Protein AF-G5IKG7-F1 (afdb_monomer)

Mean predicted aligned error: 12.02 Å

Sequence (235 aa):
MYQIIMSFLRRYLEASHIHSYLLSPPIKEPVVFDNGLRDYLFESPEYEKLLHSMLDACQLKTVYFLTDTYGCHYVLAYLPDGNCLFIGPYSYVKFDEPLIYRLARQFQVPTNKMSGFKSYYYSLPFVSQEERFVLLILTFMDEVYGSQNSYTVDFVTTPFDEQMLYGEYSAEPSEPEDTLQDNEARYQLMADLLAAVKTTNAKLAIQLMHQFLAKVPGPRFSNPLKDAKKLADCV

Radius of gyration: 22.0 Å; Cα contacts (8 Å, |Δi|>4): 247; chains: 1; bounding box: 44×72×48 Å

Secondary structure (DSSP, 8-state):
-HHHHHHHHHHHHHHTT--EEEE-SSP-S----STTHHHHH-SS--HHHHHHHHHHHSPTTEEEEEE-TTS-EEEEEE-TTS-EEEEEEEBSS---HHHHHHHHHHTT--GGGHHHHHHHHHHSPB-S-HHHHHHHHHHHHHHHH-TT---EEEEEE-S--THHHH-S---PPPPP---HHHHHHHHHHHHHHHHHHHTT-HHHHHHHHHHHHHTPPPP----HHHHHHHTTT--

pLDDT: mean 76.81, std 17.19, range [31.02, 97.12]

Solvent-accessible surface area (backbone atoms only — not comparable to full-atom values): 13960 Å² total; per-residue (Å²): 109,62,68,58,54,51,54,48,53,52,50,54,32,51,77,56,64,27,44,74,44,83,42,55,75,78,76,88,68,74,62,78,59,59,85,48,52,54,61,72,76,36,98,77,59,60,48,51,62,53,52,48,54,55,54,72,72,50,61,85,46,30,37,36,44,35,34,42,72,86,69,38,30,37,36,42,33,48,44,98,87,65,33,31,42,38,36,30,41,29,25,73,60,83,68,47,71,71,57,50,53,52,50,36,60,73,70,63,57,51,78,94,48,46,68,60,54,50,52,51,53,68,66,47,23,68,43,91,51,58,64,64,52,53,47,53,52,51,54,50,50,44,68,65,57,33,100,84,49,88,66,49,65,45,77,48,70,45,96,49,72,61,66,74,79,65,53,87,81,78,81,77,83,79,82,89,88,78,61,71,67,62,52,52,57,45,52,49,34,50,54,52,24,52,51,22,56,75,69,69,36,52,63,58,20,51,57,29,49,49,59,47,61,71,65,59,82,78,91,78,79,86,61,74,77,63,61,61,59,68,64,66,80,73,119

Foldseek 3Di:
DLVVLVVVVCVVCVVLVKDKDWAAPVRDDFDPFLVCPCVLQDVDDPRNVVVCVVVVPDDALEWEWEQDQLRFIWIWGQAPVRIIMIIDGAHQFQDDPVLLVVSCVVSVPDPVSSVVSVVSSNSHRHDPDVLVVVVSVLVSRCVRQDPPDDGHYYYDYDPYDVCSRPPPDPDDDDDDDDDPVLVVVLVVLVVQLVVCVVVVVVSSNSVSVVVNVVSDDDDDDDDVVVVVVVVVVPD

Nearest PDB structures (foldseek):
  3r7w-assembly1_B  TM=4.240E-01  e=9.184E-01  Saccharomyces cerevisiae
  4arz-assembly1_B  TM=4.130E-01  e=1.315E+00  Saccharomyces cerevisiae
  6jwp-assembly1_B  TM=4.196E-01  e=1.882E+00  Saccharomyces cerevisiae S288C
  9gaw-assembly1_A  TM=2.092E-01  e=3.324E-01  Homo sapiens
  1nos-assembly1_A  TM=1.763E-01  e=1.482E+00  Mus musculus

Structure (mmCIF, N/CA/C/O backbone):
data_AF-G5IKG7-F1
#
_entry.id   AF-G5IKG7-F1
#
loop_
_atom_site.group_PDB
_atom_site.id
_atom_site.type_symbol
_atom_site.label_atom_id
_atom_site.label_alt_id
_atom_site.label_comp_id
_atom_site.label_asym_id
_atom_site.label_entity_id
_atom_site.label_seq_id
_atom_site.pdbx_PDB_ins_code
_atom_site.Cartn_x
_atom_site.Cartn_y
_atom_site.Cartn_z
_atom_site.occupancy
_atom_site.B_iso_or_equiv
_atom_site.auth_seq_id
_atom_site.auth_comp_id
_atom_site.auth_asym_id
_atom_site.auth_atom_id
_atom_site.pdbx_PDB_model_num
ATOM 1 N N . MET A 1 1 ? -19.273 -12.298 11.551 1.00 66.00 1 MET A N 1
ATOM 2 C CA . MET A 1 1 ? -19.187 -10.885 11.120 1.00 66.00 1 MET A CA 1
ATOM 3 C C . MET A 1 1 ? -17.819 -10.581 10.516 1.00 66.00 1 MET A C 1
ATOM 5 O O . MET A 1 1 ? -17.762 -10.372 9.315 1.00 66.00 1 MET A O 1
ATOM 9 N N . TYR A 1 2 ? -16.728 -10.714 11.280 1.00 78.25 2 TYR A N 1
ATOM 10 C CA . TYR A 1 2 ? -15.334 -10.570 10.818 1.00 78.25 2 TYR A CA 1
ATOM 11 C C . TYR A 1 2 ? -15.012 -11.238 9.461 1.00 78.25 2 TYR A C 1
ATOM 13 O O . TYR A 1 2 ? -14.562 -10.574 8.534 1.00 78.25 2 TYR A O 1
ATOM 21 N N . GLN A 1 3 ? -15.340 -12.526 9.294 1.00 83.88 3 GLN A N 1
ATOM 22 C CA . GLN A 1 3 ? -15.083 -13.264 8.043 1.00 83.88 3 GLN A CA 1
ATOM 23 C C . GLN A 1 3 ? -15.821 -12.696 6.816 1.00 83.88 3 GLN A C 1
ATOM 25 O O . GLN A 1 3 ? -15.312 -12.749 5.698 1.00 83.88 3 GLN A O 1
ATOM 30 N N . ILE A 1 4 ? -17.014 -12.124 7.013 1.00 90.31 4 ILE A N 1
ATOM 31 C CA . ILE A 1 4 ? -17.810 -11.527 5.929 1.00 90.31 4 ILE A CA 1
ATOM 32 C C . ILE A 1 4 ? -17.157 -10.221 5.470 1.00 90.31 4 ILE A C 1
ATOM 34 O O . ILE A 1 4 ? -17.002 -10.003 4.271 1.00 90.31 4 ILE A O 1
ATOM 38 N N . ILE A 1 5 ? -16.734 -9.385 6.420 1.00 91.44 5 ILE A N 1
ATOM 39 C CA . ILE A 1 5 ? -16.072 -8.102 6.157 1.00 91.44 5 ILE A CA 1
ATOM 40 C C . ILE A 1 5 ? -14.701 -8.327 5.498 1.00 91.44 5 ILE A C 1
ATOM 42 O O . ILE A 1 5 ? -14.392 -7.693 4.492 1.00 91.44 5 ILE A O 1
ATOM 46 N N . MET A 1 6 ? -13.931 -9.313 5.970 1.00 92.62 6 MET A N 1
ATOM 47 C CA . MET A 1 6 ? -12.685 -9.748 5.326 1.00 92.62 6 MET A CA 1
ATOM 48 C C . MET A 1 6 ? -12.923 -10.207 3.882 1.00 92.62 6 MET A C 1
ATOM 50 O O . MET A 1 6 ? -12.223 -9.788 2.963 1.00 92.62 6 MET A O 1
ATOM 54 N N . SER A 1 7 ? -13.955 -11.023 3.655 1.00 93.50 7 SER A N 1
ATOM 55 C CA . SER A 1 7 ? -14.314 -11.487 2.308 1.00 93.50 7 SER A CA 1
ATOM 56 C C . SER A 1 7 ? -14.794 -10.351 1.400 1.00 93.50 7 SER A C 1
ATOM 58 O O . SER A 1 7 ? -14.643 -10.425 0.183 1.00 93.50 7 SER A O 1
ATOM 60 N N . PHE A 1 8 ? -15.403 -9.300 1.953 1.00 95.50 8 PHE A N 1
ATOM 61 C CA . PHE A 1 8 ? -15.749 -8.097 1.200 1.00 95.50 8 PHE A CA 1
ATOM 62 C C . PHE A 1 8 ? -14.493 -7.333 0.772 1.00 95.50 8 PHE A C 1
ATOM 64 O O . PHE A 1 8 ? -14.322 -7.102 -0.424 1.00 95.50 8 PHE A O 1
ATOM 71 N N . LEU A 1 9 ? -13.596 -7.016 1.714 1.00 96.12 9 LEU A N 1
ATOM 72 C CA . LEU A 1 9 ? -12.367 -6.281 1.413 1.00 96.12 9 LEU A CA 1
ATOM 73 C C . LEU A 1 9 ? -11.514 -7.027 0.381 1.00 96.12 9 LEU A C 1
ATOM 75 O O . LEU A 1 9 ? -11.110 -6.440 -0.617 1.00 96.12 9 LEU A O 1
ATOM 79 N N . ARG A 1 10 ? -11.294 -8.334 0.564 1.00 95.56 10 ARG A N 1
ATOM 80 C CA . ARG A 1 10 ? -10.476 -9.128 -0.366 1.00 95.56 10 ARG A CA 1
ATOM 81 C C . ARG A 1 10 ? -11.056 -9.173 -1.779 1.00 95.56 10 ARG A C 1
ATOM 83 O O . ARG A 1 10 ? -10.297 -9.052 -2.730 1.00 95.56 10 ARG A O 1
ATOM 90 N N . ARG A 1 11 ? -12.385 -9.256 -1.925 1.00 96.38 11 ARG A N 1
ATOM 91 C CA . ARG A 1 11 ? -13.045 -9.169 -3.241 1.00 96.38 11 ARG A CA 1
ATOM 92 C C . ARG A 1 11 ? -12.918 -7.785 -3.873 1.00 96.38 11 ARG A C 1
ATOM 94 O O . ARG A 1 11 ? -12.739 -7.697 -5.080 1.00 96.38 11 ARG A O 1
ATOM 101 N N . TYR A 1 12 ? -13.008 -6.715 -3.080 1.00 96.06 12 TYR A N 1
ATOM 102 C CA . TYR A 1 12 ? -12.772 -5.354 -3.572 1.00 96.06 12 TYR A CA 1
ATOM 103 C C . TYR A 1 12 ? -11.337 -5.192 -4.098 1.00 96.06 12 TYR A C 1
ATOM 105 O O . TYR A 1 12 ? -11.133 -4.652 -5.186 1.00 96.06 12 TYR A O 1
ATOM 113 N N . LEU A 1 13 ? -10.352 -5.692 -3.343 1.00 97.12 13 LEU A N 1
ATOM 114 C CA . LEU A 1 13 ? -8.939 -5.661 -3.725 1.00 97.12 13 LEU A CA 1
ATOM 115 C C . LEU A 1 13 ? -8.691 -6.472 -5.000 1.00 97.12 13 LEU A C 1
ATOM 117 O O . LEU A 1 13 ? -8.112 -5.945 -5.945 1.00 97.12 13 LEU A O 1
ATOM 121 N N . GLU A 1 14 ? -9.214 -7.698 -5.073 1.00 95.81 14 GLU A N 1
ATOM 122 C CA . GLU A 1 14 ? -9.113 -8.564 -6.252 1.00 95.81 14 GLU A CA 1
ATOM 123 C C . GLU A 1 14 ? -9.743 -7.925 -7.499 1.00 95.81 14 GLU A C 1
ATOM 125 O O . GLU A 1 14 ? -9.124 -7.903 -8.561 1.00 95.81 14 GLU A O 1
ATOM 130 N N . ALA A 1 15 ? -10.929 -7.320 -7.367 1.00 95.19 15 ALA A N 1
ATOM 131 C CA . ALA A 1 15 ? -11.578 -6.581 -8.452 1.00 95.19 15 ALA A CA 1
ATOM 132 C C . ALA A 1 15 ? -10.789 -5.334 -8.890 1.00 95.19 15 ALA A C 1
ATOM 134 O O . ALA A 1 15 ? -10.947 -4.869 -10.016 1.00 95.19 15 ALA A O 1
ATOM 135 N N . SER A 1 16 ? -9.936 -4.808 -8.010 1.00 92.94 16 SER A N 1
ATOM 136 C CA . SER A 1 16 ? -9.007 -3.708 -8.292 1.00 92.94 16 SER A CA 1
ATOM 137 C C . SER A 1 16 ? -7.628 -4.205 -8.750 1.00 92.94 16 SER A C 1
ATOM 139 O O . SER A 1 16 ? -6.710 -3.402 -8.887 1.00 92.94 16 SER A O 1
ATOM 141 N N . HIS A 1 17 ? -7.470 -5.516 -8.971 1.00 94.12 17 HIS A N 1
ATOM 142 C CA . HIS A 1 17 ? -6.213 -6.196 -9.300 1.00 94.12 17 HIS A CA 1
ATOM 143 C C . HIS A 1 17 ? -5.110 -6.077 -8.233 1.00 94.12 17 HIS A C 1
ATOM 145 O O . HIS A 1 17 ? -3.947 -6.354 -8.512 1.00 94.12 17 HIS A O 1
ATOM 151 N N . ILE A 1 18 ? -5.460 -5.706 -6.999 1.00 96.38 18 ILE A N 1
ATOM 152 C CA . ILE A 1 18 ? -4.528 -5.605 -5.873 1.00 96.38 18 ILE A CA 1
ATOM 153 C C . ILE A 1 18 ? -4.491 -6.948 -5.143 1.00 96.38 18 ILE A C 1
ATOM 155 O O . ILE A 1 18 ? -5.509 -7.421 -4.628 1.00 96.38 18 ILE A O 1
ATOM 159 N N . HIS A 1 19 ? -3.310 -7.559 -5.059 1.00 94.50 19 HIS A N 1
ATOM 160 C CA . HIS A 1 19 ? -3.141 -8.815 -4.335 1.00 94.50 19 HIS A CA 1
ATOM 161 C C . HIS A 1 19 ? -3.270 -8.609 -2.821 1.00 94.50 19 HIS A C 1
ATOM 163 O O . HIS A 1 19 ? -2.913 -7.567 -2.267 1.00 94.50 19 HIS A O 1
ATOM 169 N N . SER A 1 20 ? -3.802 -9.627 -2.143 1.00 94.94 20 SER A N 1
ATOM 170 C CA . SER A 1 20 ? -3.873 -9.666 -0.684 1.00 94.94 20 SER A CA 1
ATOM 171 C C . SER A 1 20 ? -3.543 -11.056 -0.155 1.00 94.94 20 SER A C 1
ATOM 173 O O . SER A 1 20 ? -4.088 -12.064 -0.617 1.00 94.94 20 SER A O 1
ATOM 175 N N . TYR A 1 21 ? -2.680 -11.095 0.852 1.00 92.69 21 TYR A N 1
ATOM 176 C CA . TYR A 1 21 ? -2.215 -12.300 1.521 1.00 92.69 21 TYR A CA 1
ATOM 177 C C . TYR A 1 21 ? -2.651 -12.262 2.980 1.00 92.69 21 TYR A C 1
ATOM 179 O O . TYR A 1 21 ? -2.520 -11.243 3.657 1.00 92.69 21 TYR A O 1
ATOM 187 N N . LEU A 1 22 ? -3.169 -13.387 3.467 1.00 92.31 22 LEU A N 1
ATOM 188 C CA . LEU A 1 22 ? -3.392 -13.589 4.892 1.00 92.31 22 LEU A CA 1
ATOM 189 C C . LEU A 1 22 ? -2.236 -14.433 5.418 1.00 92.31 22 LEU A C 1
ATOM 191 O O . LEU A 1 22 ? -2.175 -15.634 5.163 1.00 92.31 22 LEU A O 1
ATOM 195 N N . LEU A 1 23 ? -1.302 -13.780 6.094 1.00 90.88 23 LEU A N 1
ATOM 196 C CA . LEU A 1 23 ? -0.098 -14.393 6.632 1.00 90.88 23 LEU A CA 1
ATOM 197 C C . LEU A 1 23 ? -0.361 -14.824 8.074 1.00 90.88 23 LEU A C 1
ATOM 199 O O . LEU A 1 23 ? -0.911 -14.055 8.861 1.00 90.88 23 LEU A O 1
ATOM 203 N N . SER A 1 24 ? 0.061 -16.033 8.432 1.00 88.56 24 SER A N 1
ATOM 204 C CA . SER A 1 24 ? -0.008 -16.544 9.804 1.00 88.56 24 SER A CA 1
ATOM 205 C C . SER A 1 24 ? 1.410 -16.668 10.364 1.00 88.56 24 SER A C 1
ATOM 207 O O . SER A 1 24 ? 2.077 -17.659 10.063 1.00 88.56 24 SER A O 1
ATOM 209 N N . PRO A 1 25 ? 1.907 -15.678 11.131 1.00 80.62 25 PRO A N 1
ATOM 210 C CA . PRO A 1 25 ? 3.229 -15.751 11.743 1.00 80.62 25 PRO A CA 1
ATOM 211 C C . PRO A 1 25 ? 3.354 -16.943 12.718 1.00 80.62 25 PRO A C 1
ATOM 213 O O . PRO A 1 25 ? 2.406 -17.224 13.455 1.00 80.62 25 PRO A O 1
ATOM 216 N N . PRO A 1 26 ? 4.512 -17.630 12.776 1.00 80.56 26 PRO A N 1
ATOM 217 C CA . PRO A 1 26 ? 5.672 -17.453 11.903 1.00 80.56 26 PRO A CA 1
ATOM 218 C C . PRO A 1 26 ? 5.377 -17.949 10.480 1.00 80.56 26 PRO A C 1
ATOM 220 O O . PRO A 1 26 ? 4.787 -19.015 10.293 1.00 80.56 26 PRO A O 1
ATOM 223 N N . ILE A 1 27 ? 5.795 -17.170 9.479 1.00 79.69 27 ILE A N 1
ATOM 224 C CA . ILE A 1 27 ? 5.593 -17.521 8.071 1.00 79.69 27 ILE A CA 1
ATOM 225 C C . ILE A 1 27 ? 6.363 -18.802 7.756 1.00 79.69 27 ILE A C 1
ATOM 227 O O . ILE A 1 27 ? 7.529 -18.929 8.112 1.00 79.69 27 ILE A O 1
ATOM 231 N N . LYS A 1 28 ? 5.692 -19.752 7.100 1.00 75.69 28 LYS A N 1
ATOM 232 C CA . LYS A 1 28 ? 6.270 -21.060 6.760 1.00 75.69 28 LYS A CA 1
ATOM 233 C C . LYS A 1 28 ? 6.817 -21.141 5.340 1.00 75.69 28 LYS A C 1
ATOM 235 O O . LYS A 1 28 ? 7.654 -21.994 5.075 1.00 75.69 28 LYS A O 1
ATOM 240 N N . GLU A 1 29 ? 6.312 -20.305 4.438 1.00 78.19 29 GLU A N 1
ATOM 241 C CA . GLU A 1 29 ? 6.652 -20.335 3.017 1.00 78.19 29 GLU A CA 1
ATOM 242 C C . GLU A 1 29 ? 6.968 -18.920 2.520 1.00 78.19 29 GLU A C 1
ATOM 244 O O . GLU A 1 29 ? 6.278 -17.972 2.911 1.00 78.19 29 GLU A O 1
ATOM 249 N N . PRO A 1 30 ? 7.989 -18.754 1.663 1.00 74.44 30 PRO A N 1
ATOM 250 C CA . PRO A 1 30 ? 8.333 -17.456 1.104 1.00 74.44 30 PRO A CA 1
ATOM 251 C C . PRO A 1 30 ? 7.185 -16.923 0.242 1.00 74.44 30 PRO A C 1
ATOM 253 O O . PRO A 1 30 ? 6.646 -17.628 -0.609 1.00 74.44 30 PRO A O 1
ATOM 256 N N . VAL A 1 31 ? 6.834 -15.653 0.445 1.00 85.62 31 VAL A N 1
ATOM 257 C CA . VAL A 1 31 ? 5.797 -14.970 -0.337 1.00 85.62 31 VAL A CA 1
ATOM 258 C C . VAL A 1 31 ? 6.460 -13.988 -1.293 1.00 85.62 31 VAL A C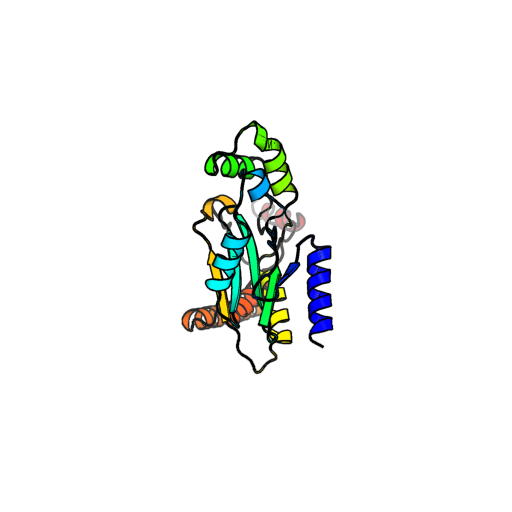 1
ATOM 260 O O . VAL A 1 31 ? 7.116 -13.037 -0.865 1.00 85.62 31 VAL A O 1
ATOM 263 N N . VAL A 1 32 ? 6.251 -14.200 -2.592 1.00 89.94 32 VAL A N 1
ATOM 264 C CA . VAL A 1 32 ? 6.637 -13.250 -3.643 1.00 89.94 32 VAL A CA 1
ATOM 265 C C . VAL A 1 32 ? 5.588 -12.142 -3.686 1.00 89.94 32 VAL A C 1
ATOM 267 O O . VAL A 1 32 ? 4.568 -12.240 -4.364 1.00 89.94 32 VAL A O 1
ATOM 270 N N . PHE A 1 33 ? 5.804 -11.102 -2.885 1.00 89.44 33 PHE A N 1
ATOM 271 C CA . PHE A 1 33 ? 4.791 -10.079 -2.620 1.00 89.44 33 PHE A CA 1
ATOM 272 C C . PHE A 1 33 ? 4.812 -8.891 -3.593 1.00 89.44 33 PHE A C 1
ATOM 274 O O . PHE A 1 33 ? 3.939 -8.038 -3.507 1.00 89.44 33 PHE A O 1
ATOM 281 N N . ASP A 1 34 ? 5.793 -8.803 -4.490 1.00 89.81 34 ASP A N 1
ATOM 282 C CA . ASP A 1 34 ? 6.027 -7.665 -5.394 1.00 89.81 34 ASP A CA 1
ATOM 283 C C . ASP A 1 34 ? 5.816 -8.050 -6.870 1.00 89.81 34 ASP A C 1
ATOM 285 O O . ASP A 1 34 ? 6.522 -7.570 -7.752 1.00 89.81 34 ASP A O 1
ATOM 289 N N . ASN A 1 35 ? 4.900 -8.989 -7.132 1.00 90.62 35 ASN A N 1
ATOM 290 C CA . ASN A 1 35 ? 4.638 -9.589 -8.448 1.00 90.62 35 ASN A CA 1
ATOM 291 C C . ASN A 1 35 ? 5.909 -10.080 -9.191 1.00 90.62 35 ASN A C 1
ATOM 293 O O . ASN A 1 35 ? 5.924 -10.123 -10.422 1.00 90.62 35 ASN A O 1
ATOM 297 N N . GLY A 1 36 ? 6.972 -10.445 -8.464 1.00 89.19 36 GLY A N 1
ATOM 298 C CA . GLY A 1 36 ? 8.204 -11.006 -9.026 1.00 89.19 36 GLY A CA 1
ATOM 299 C C . GLY A 1 36 ? 9.209 -9.966 -9.527 1.00 89.19 36 GLY A C 1
ATOM 300 O O . GLY A 1 36 ? 10.118 -10.315 -10.283 1.00 89.19 36 GLY A O 1
ATOM 301 N N . LEU A 1 37 ? 9.083 -8.690 -9.137 1.00 89.94 37 LEU A N 1
ATOM 302 C CA . LEU A 1 37 ? 10.038 -7.653 -9.544 1.00 89.94 37 LEU A CA 1
ATOM 303 C C . LEU A 1 37 ? 11.466 -7.995 -9.107 1.00 89.94 37 LEU A C 1
ATOM 305 O O . LEU A 1 37 ? 12.393 -7.920 -9.916 1.00 89.94 37 LEU A O 1
ATOM 309 N N . ARG A 1 38 ? 11.664 -8.363 -7.837 1.00 87.31 38 ARG A N 1
ATOM 310 C CA . ARG A 1 38 ? 13.002 -8.683 -7.320 1.00 87.31 38 ARG A CA 1
ATOM 311 C C . ARG A 1 38 ? 13.544 -9.990 -7.906 1.00 87.31 38 ARG A C 1
ATOM 313 O O . ARG A 1 38 ? 14.735 -10.024 -8.190 1.00 87.31 38 ARG A O 1
ATOM 320 N N . ASP A 1 39 ? 12.706 -10.990 -8.189 1.00 86.69 39 ASP A N 1
ATOM 321 C CA . ASP A 1 39 ? 13.106 -12.190 -8.962 1.00 86.69 39 ASP A CA 1
ATOM 322 C C . ASP A 1 39 ? 13.597 -11.831 -10.364 1.00 86.69 39 ASP A C 1
ATOM 324 O O . ASP A 1 39 ? 14.552 -12.402 -10.888 1.00 86.69 39 ASP A O 1
ATOM 328 N N . TYR A 1 40 ? 12.956 -10.851 -10.995 1.00 85.50 40 TYR A N 1
ATOM 329 C CA . TYR A 1 40 ? 13.356 -10.403 -12.317 1.00 85.50 40 TYR A CA 1
ATOM 330 C C . TYR A 1 40 ? 14.662 -9.599 -12.290 1.00 85.50 40 TYR A C 1
ATOM 332 O O . TYR A 1 40 ? 15.515 -9.735 -13.177 1.00 85.50 40 TYR A O 1
ATOM 340 N N . LEU A 1 41 ? 14.841 -8.740 -11.285 1.00 82.50 41 LEU A N 1
ATOM 341 C CA . LEU A 1 41 ? 15.998 -7.853 -11.176 1.00 82.50 41 LEU A CA 1
ATOM 342 C C . LEU A 1 41 ? 17.245 -8.560 -10.633 1.00 82.50 41 LEU A C 1
ATOM 344 O O . LEU A 1 41 ? 18.335 -8.309 -11.158 1.00 82.50 41 LEU A O 1
ATOM 348 N N . PHE A 1 42 ? 17.098 -9.481 -9.683 1.00 79.56 42 PHE A N 1
ATOM 349 C CA . PHE A 1 42 ? 18.192 -10.141 -8.967 1.00 79.56 42 PHE A CA 1
ATOM 350 C C . PHE A 1 42 ? 18.211 -11.650 -9.220 1.00 79.56 42 PHE A C 1
ATOM 352 O O . PHE A 1 42 ? 17.177 -12.263 -9.425 1.00 79.56 42 PHE A O 1
ATOM 359 N N . GLU A 1 43 ? 19.395 -12.264 -9.189 1.00 71.69 43 GLU A N 1
ATOM 360 C CA . GLU A 1 43 ? 19.536 -13.711 -9.430 1.00 71.69 43 GLU A CA 1
ATOM 361 C C . GLU A 1 43 ? 19.031 -14.573 -8.259 1.00 71.69 43 GLU A C 1
ATOM 363 O O . GLU A 1 43 ? 18.656 -15.725 -8.459 1.00 71.69 43 GLU A O 1
ATOM 368 N N . SER A 1 44 ? 19.017 -14.024 -7.040 1.00 73.69 44 SER A N 1
ATOM 369 C CA . SER A 1 44 ? 18.593 -14.730 -5.826 1.00 73.69 44 SER A CA 1
ATOM 370 C C . SER A 1 44 ? 18.038 -13.751 -4.778 1.00 73.69 44 SER A C 1
ATOM 372 O O . SER A 1 44 ? 18.737 -13.409 -3.817 1.00 73.69 44 SER A O 1
ATOM 374 N N . PRO A 1 45 ? 16.818 -13.223 -4.963 1.00 76.50 45 PRO A N 1
ATOM 375 C CA . PRO A 1 45 ? 16.212 -12.326 -3.986 1.00 76.50 45 PRO A CA 1
ATOM 376 C C . PRO A 1 45 ? 15.824 -13.069 -2.704 1.00 76.50 45 PRO A C 1
ATOM 378 O O . PRO A 1 45 ? 15.212 -14.135 -2.719 1.00 76.50 45 PRO A O 1
ATOM 381 N N . GLU A 1 46 ? 16.145 -12.475 -1.558 1.00 78.12 46 GLU A N 1
ATOM 382 C CA . GLU A 1 46 ? 15.881 -13.067 -0.245 1.00 78.12 46 GLU A CA 1
ATOM 383 C C . GLU A 1 46 ? 14.492 -12.654 0.287 1.00 78.12 46 GLU A C 1
ATOM 385 O O . GLU A 1 46 ? 14.388 -11.991 1.321 1.00 78.12 46 GLU A O 1
ATOM 390 N N . TYR A 1 47 ? 13.413 -13.017 -0.425 1.00 83.00 47 TYR A N 1
ATOM 391 C CA . TYR A 1 47 ? 12.030 -12.627 -0.078 1.00 83.00 47 TYR A CA 1
ATOM 392 C C . TYR A 1 47 ? 11.638 -12.978 1.356 1.00 83.00 47 TYR A C 1
ATOM 394 O O . TYR A 1 47 ? 11.016 -12.167 2.037 1.00 83.00 47 TYR A O 1
ATOM 402 N N . GLU A 1 48 ? 12.024 -14.164 1.823 1.00 79.44 48 GLU A N 1
ATOM 403 C CA . GLU A 1 48 ? 11.762 -14.617 3.189 1.00 79.44 48 GLU A CA 1
ATOM 404 C C . GLU A 1 48 ? 12.369 -13.652 4.216 1.00 79.44 48 GLU A C 1
ATOM 406 O O . GLU A 1 48 ? 11.662 -13.134 5.079 1.00 79.44 48 GLU A O 1
ATOM 411 N N . LYS A 1 49 ? 13.658 -13.319 4.076 1.00 79.50 49 LYS A N 1
ATOM 412 C CA . LYS A 1 49 ? 14.336 -12.376 4.977 1.00 79.50 49 LYS A CA 1
ATOM 413 C C . LYS A 1 49 ? 13.731 -10.980 4.907 1.00 79.50 49 LYS A C 1
ATOM 415 O O . LYS A 1 49 ? 13.604 -10.331 5.944 1.00 79.50 49 LYS A O 1
ATOM 420 N N . LEU A 1 50 ? 13.364 -10.515 3.713 1.00 81.25 50 LEU A N 1
ATOM 421 C CA . LEU A 1 50 ? 12.742 -9.205 3.529 1.00 81.25 50 LEU A CA 1
ATOM 422 C C . LEU A 1 50 ? 11.387 -9.138 4.240 1.00 81.25 50 LEU A C 1
ATOM 424 O O . LEU A 1 50 ? 11.135 -8.202 4.995 1.00 81.25 50 LEU A O 1
ATOM 428 N N . LEU A 1 51 ? 10.553 -10.161 4.060 1.00 81.12 51 LEU A N 1
ATOM 429 C CA . LEU A 1 51 ? 9.236 -10.242 4.678 1.00 81.12 51 LEU A CA 1
ATOM 430 C C . LEU A 1 51 ? 9.323 -10.391 6.204 1.00 81.12 51 LEU A C 1
ATOM 432 O O . LEU A 1 51 ? 8.585 -9.712 6.915 1.00 81.12 51 LEU A O 1
ATOM 436 N N . HIS A 1 52 ? 10.251 -11.204 6.719 1.00 79.44 52 HIS A N 1
ATOM 437 C CA . HIS A 1 52 ? 10.518 -11.275 8.159 1.00 79.44 52 HIS A CA 1
ATOM 438 C C . HIS A 1 52 ? 10.997 -9.937 8.713 1.00 79.44 52 HIS A C 1
ATOM 440 O O . HIS A 1 52 ? 10.435 -9.465 9.690 1.00 79.44 52 HIS A O 1
AT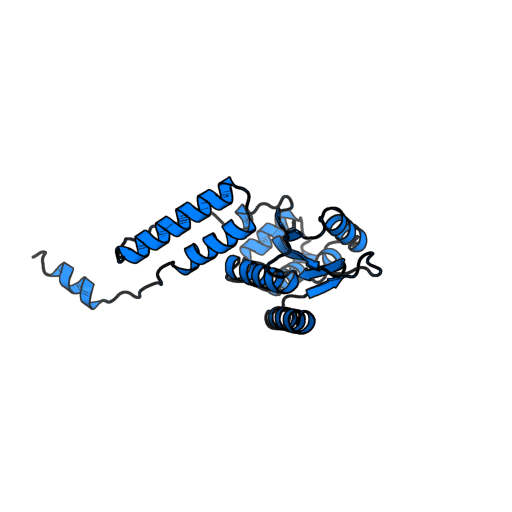OM 446 N N . SER A 1 53 ? 11.943 -9.269 8.046 1.00 78.19 53 SER A N 1
ATOM 447 C CA . SER A 1 53 ? 12.421 -7.947 8.477 1.00 78.19 53 SER A CA 1
ATOM 448 C C . SER A 1 53 ? 11.286 -6.921 8.540 1.00 78.19 53 SER A C 1
ATOM 450 O O . SER A 1 53 ? 11.228 -6.128 9.477 1.00 78.19 53 SER A O 1
ATOM 452 N N . MET A 1 54 ? 10.364 -6.945 7.569 1.00 78.06 54 MET A N 1
ATOM 453 C CA . MET A 1 54 ? 9.179 -6.082 7.578 1.00 78.06 54 MET A CA 1
ATOM 454 C C . MET A 1 54 ? 8.256 -6.411 8.755 1.00 78.06 54 MET A C 1
ATOM 456 O O . MET A 1 54 ? 7.834 -5.503 9.463 1.00 78.06 54 MET A O 1
ATOM 460 N N . LEU A 1 55 ? 7.952 -7.690 8.990 1.00 79.44 55 LEU A N 1
ATOM 461 C CA . LEU A 1 55 ? 7.034 -8.101 10.056 1.00 79.44 55 LEU A CA 1
ATOM 462 C C . LEU A 1 55 ? 7.611 -7.932 11.462 1.00 79.44 55 LEU A C 1
ATOM 464 O O . LEU A 1 55 ? 6.858 -7.551 12.355 1.00 79.44 55 LEU A O 1
ATOM 468 N N . ASP A 1 56 ? 8.909 -8.172 11.646 1.00 75.75 56 ASP A N 1
ATOM 469 C CA . ASP A 1 56 ? 9.617 -8.016 12.922 1.00 75.75 56 ASP A CA 1
ATOM 470 C C . ASP A 1 56 ? 9.743 -6.539 13.319 1.00 75.75 56 ASP A C 1
ATOM 472 O O . ASP A 1 56 ? 9.723 -6.202 14.503 1.00 75.75 56 ASP A O 1
ATOM 476 N N . ALA A 1 57 ? 9.838 -5.640 12.333 1.00 72.31 57 ALA A N 1
ATOM 477 C CA . ALA A 1 57 ? 9.801 -4.197 12.562 1.00 72.31 57 ALA A CA 1
ATOM 478 C C . ALA A 1 57 ? 8.392 -3.684 12.919 1.00 72.31 57 ALA A C 1
ATOM 480 O O . ALA A 1 57 ? 8.255 -2.602 13.492 1.00 72.31 57 ALA A O 1
ATOM 481 N N . CYS A 1 58 ? 7.343 -4.446 12.591 1.00 74.88 58 CYS A N 1
ATOM 482 C CA . CYS A 1 58 ? 5.955 -4.053 12.801 1.00 74.88 58 CYS A CA 1
ATOM 483 C C . CYS A 1 58 ? 5.442 -4.467 14.189 1.00 74.88 58 CYS A C 1
ATOM 485 O O . CYS A 1 58 ? 5.548 -5.616 14.612 1.00 74.88 58 CYS A O 1
ATOM 487 N N . GLN A 1 59 ? 4.790 -3.539 14.886 1.00 77.19 59 GLN A N 1
ATOM 488 C CA . GLN A 1 59 ? 4.140 -3.795 16.168 1.00 77.19 59 GLN A CA 1
ATOM 489 C C . GLN A 1 59 ? 2.745 -4.404 15.982 1.00 77.19 59 GLN A C 1
ATOM 491 O O . GLN A 1 59 ? 2.002 -4.057 15.060 1.00 77.19 59 GLN A O 1
ATOM 496 N N . LEU A 1 60 ? 2.357 -5.286 16.911 1.00 79.00 60 LEU A N 1
ATOM 497 C CA . LEU A 1 60 ? 0.988 -5.794 16.994 1.00 79.00 60 LEU A CA 1
ATOM 498 C C . LEU A 1 60 ? -0.005 -4.641 17.190 1.00 79.00 60 LEU A C 1
ATOM 500 O O . LEU A 1 60 ? 0.273 -3.695 17.922 1.00 79.00 60 LEU A O 1
ATOM 504 N N . LYS A 1 61 ? -1.200 -4.777 16.600 1.00 83.38 61 LYS A N 1
ATOM 505 C CA . LYS A 1 61 ? -2.262 -3.753 16.602 1.00 83.38 61 LYS A CA 1
ATOM 506 C C . LYS A 1 61 ? -1.862 -2.428 15.938 1.00 83.38 61 LYS A C 1
ATOM 508 O O . LYS A 1 61 ? -2.437 -1.395 16.266 1.00 83.38 61 LYS A O 1
ATOM 513 N N . THR A 1 62 ? -0.941 -2.460 14.980 1.00 83.06 62 THR A N 1
ATOM 514 C CA . THR A 1 62 ? -0.649 -1.313 14.115 1.00 83.06 62 THR A CA 1
ATOM 515 C C . THR A 1 62 ? -0.988 -1.649 12.666 1.00 83.06 62 THR A C 1
ATOM 517 O O . THR A 1 62 ? -0.754 -2.767 12.202 1.00 83.06 62 THR A O 1
ATOM 520 N N . VAL A 1 63 ? -1.565 -0.676 11.964 1.00 89.31 63 VAL A N 1
ATOM 521 C CA . VAL A 1 63 ? -1.738 -0.686 10.511 1.00 89.31 63 VAL A CA 1
ATOM 522 C C . VAL A 1 63 ? -0.607 0.130 9.911 1.00 89.31 63 VAL A C 1
ATOM 524 O O . VAL A 1 63 ? -0.493 1.320 10.197 1.00 89.31 63 VAL A O 1
ATOM 527 N N . TYR A 1 64 ? 0.203 -0.508 9.082 1.00 89.50 64 TYR A N 1
ATOM 528 C CA . TYR A 1 64 ? 1.322 0.112 8.395 1.00 89.50 64 TYR A CA 1
ATOM 529 C C . TYR A 1 64 ? 0.972 0.350 6.934 1.00 89.50 64 TYR A C 1
ATOM 531 O O . TYR A 1 64 ? 0.616 -0.594 6.229 1.00 89.50 64 TYR A O 1
ATOM 539 N N . PHE A 1 65 ? 1.123 1.588 6.478 1.00 89.81 65 PHE A N 1
ATOM 540 C CA . PHE A 1 65 ? 1.154 1.936 5.061 1.00 89.81 65 PHE A CA 1
ATOM 541 C C . PHE A 1 65 ? 2.616 2.111 4.661 1.00 89.81 65 PHE A C 1
ATOM 543 O O . PHE A 1 65 ? 3.313 2.972 5.198 1.00 89.81 65 PHE A O 1
ATOM 550 N N . LEU A 1 66 ? 3.096 1.245 3.773 1.00 86.81 66 LEU A N 1
ATOM 551 C CA . LEU A 1 66 ? 4.501 1.155 3.401 1.00 86.81 66 LEU A CA 1
ATOM 552 C C . LEU A 1 66 ? 4.711 1.631 1.971 1.00 86.81 66 LEU A C 1
ATOM 554 O O . LEU A 1 66 ? 3.963 1.231 1.080 1.00 86.81 66 LEU A O 1
ATOM 558 N N . THR A 1 67 ? 5.792 2.371 1.750 1.00 86.50 67 THR A N 1
ATOM 559 C CA . THR A 1 67 ? 6.322 2.654 0.411 1.00 86.50 67 THR A CA 1
ATOM 560 C C . THR A 1 67 ? 7.719 2.055 0.308 1.00 86.50 67 THR A C 1
ATOM 562 O O . THR A 1 67 ? 8.611 2.388 1.100 1.00 86.50 67 THR A O 1
ATOM 565 N N . ASP A 1 68 ? 7.910 1.135 -0.639 1.00 84.81 68 ASP A N 1
ATOM 566 C CA . ASP A 1 68 ? 9.204 0.498 -0.868 1.00 84.81 68 ASP A CA 1
ATOM 567 C C . ASP A 1 68 ? 10.114 1.323 -1.783 1.00 84.81 68 ASP A C 1
ATOM 569 O O . ASP A 1 68 ? 9.706 2.275 -2.451 1.00 84.81 68 ASP A O 1
ATOM 573 N N . THR A 1 69 ? 11.379 0.916 -1.845 1.00 79.81 69 THR A N 1
ATOM 574 C CA . THR A 1 69 ? 12.399 1.598 -2.642 1.00 79.81 69 THR A CA 1
ATOM 575 C C . THR A 1 69 ? 12.152 1.532 -4.146 1.00 79.81 69 THR A C 1
ATOM 577 O O . THR A 1 69 ? 12.905 2.158 -4.875 1.00 79.81 69 THR A O 1
ATOM 580 N N . TYR A 1 70 ? 11.165 0.774 -4.630 1.00 82.44 70 TYR A N 1
ATOM 581 C CA . TYR A 1 70 ? 10.783 0.686 -6.043 1.00 82.44 70 TYR A CA 1
ATOM 582 C C . TYR A 1 70 ? 9.524 1.504 -6.357 1.00 82.44 70 TYR A C 1
ATOM 584 O O . TYR A 1 70 ? 9.003 1.408 -7.473 1.00 82.44 70 TYR A O 1
ATOM 592 N N . GLY A 1 71 ? 9.039 2.304 -5.400 1.00 80.44 71 GLY A N 1
ATOM 593 C CA . GLY A 1 71 ? 7.829 3.114 -5.532 1.00 80.44 71 GLY A CA 1
ATOM 594 C C . GLY A 1 71 ? 6.542 2.288 -5.480 1.00 80.44 71 GLY A C 1
ATOM 595 O O . GLY A 1 71 ? 5.504 2.736 -5.969 1.00 80.44 71 GLY A O 1
ATOM 596 N N . CYS A 1 72 ? 6.607 1.065 -4.946 1.00 89.12 72 CYS A N 1
ATOM 597 C CA . CYS A 1 72 ? 5.440 0.223 -4.721 1.00 89.12 72 CYS A CA 1
ATOM 598 C C . CYS A 1 72 ? 4.905 0.448 -3.310 1.00 89.12 72 CYS A C 1
ATOM 600 O O . CYS A 1 72 ? 5.670 0.553 -2.348 1.00 89.12 72 CYS A O 1
ATOM 602 N N . HIS A 1 73 ? 3.584 0.473 -3.191 1.00 91.88 73 HIS A N 1
ATOM 603 C CA . HIS A 1 73 ? 2.898 0.645 -1.923 1.00 91.88 73 HIS A CA 1
ATOM 604 C C . HIS A 1 73 ? 2.328 -0.677 -1.417 1.00 91.88 73 HIS A C 1
ATOM 606 O O . HIS A 1 73 ? 1.893 -1.532 -2.200 1.00 91.88 73 HIS A O 1
ATOM 612 N N . TYR A 1 74 ? 2.317 -0.815 -0.093 1.00 93.50 74 TYR A N 1
ATOM 613 C CA . TYR A 1 74 ? 1.812 -1.984 0.613 1.00 93.50 74 TYR A CA 1
ATOM 614 C C . TYR A 1 74 ? 1.076 -1.578 1.888 1.00 93.50 74 TYR A C 1
ATOM 616 O O . TYR A 1 74 ? 1.350 -0.533 2.475 1.00 93.50 74 TYR A O 1
ATOM 624 N N . VAL A 1 75 ? 0.181 -2.444 2.356 1.00 94.38 75 VAL A N 1
ATOM 625 C CA . VAL A 1 75 ? -0.434 -2.334 3.682 1.00 94.38 75 VAL A CA 1
ATOM 626 C C . VAL A 1 75 ? -0.142 -3.596 4.475 1.00 94.38 75 VAL A C 1
ATOM 628 O O . VAL A 1 75 ? -0.392 -4.694 3.980 1.00 94.38 75 VAL A O 1
ATOM 631 N N . LEU A 1 76 ? 0.336 -3.446 5.709 1.00 92.19 76 LEU A N 1
ATOM 632 C CA . LEU A 1 76 ? 0.446 -4.531 6.684 1.00 92.19 76 LEU A CA 1
ATOM 633 C C . LEU A 1 76 ? -0.473 -4.218 7.860 1.00 92.19 76 LEU A C 1
ATOM 635 O O . LEU A 1 76 ? -0.299 -3.210 8.541 1.00 92.19 76 LEU A O 1
ATOM 639 N N . ALA A 1 77 ? -1.447 -5.083 8.114 1.00 90.88 77 ALA A N 1
ATOM 640 C CA . ALA A 1 77 ? -2.398 -4.908 9.201 1.00 90.88 77 ALA A CA 1
ATOM 641 C C . ALA A 1 77 ? -2.486 -6.181 10.042 1.00 90.88 77 ALA A C 1
ATOM 643 O O . ALA A 1 77 ? -2.991 -7.209 9.585 1.00 90.88 77 ALA A O 1
ATOM 644 N N . TYR A 1 78 ? -2.024 -6.107 11.292 1.00 88.25 78 TYR A N 1
ATOM 645 C CA . TYR A 1 78 ? -2.253 -7.183 12.251 1.00 88.25 78 TYR A CA 1
ATOM 646 C C . TYR A 1 78 ? -3.729 -7.255 12.626 1.00 88.25 78 TYR A C 1
ATOM 648 O O . TYR A 1 78 ? -4.375 -6.239 12.874 1.00 88.25 78 TYR A O 1
ATOM 656 N N . LEU A 1 79 ? -4.246 -8.474 12.666 1.00 89.06 79 LEU A N 1
ATOM 657 C CA . LEU A 1 79 ? -5.629 -8.794 12.970 1.00 89.06 79 LEU A CA 1
ATOM 658 C C . LEU A 1 79 ? -5.736 -9.284 14.426 1.00 89.06 79 LEU A C 1
ATOM 660 O O . LEU A 1 79 ? -4.745 -9.735 15.009 1.00 89.06 79 LEU A O 1
ATOM 664 N N . PRO A 1 80 ? -6.928 -9.229 15.050 1.00 86.50 80 PRO A N 1
ATOM 665 C CA . PRO A 1 80 ? -7.113 -9.645 16.443 1.00 86.50 80 PRO A CA 1
ATOM 666 C C . PRO A 1 80 ? -6.762 -11.112 16.724 1.00 86.50 80 PRO A C 1
ATOM 668 O O . PRO A 1 80 ? -6.469 -11.460 17.864 1.00 86.50 80 PRO A O 1
ATOM 671 N N . ASP A 1 81 ? -6.802 -11.966 15.700 1.00 86.25 81 ASP A N 1
ATOM 672 C CA . ASP A 1 81 ? -6.459 -13.390 15.765 1.00 86.25 81 ASP A CA 1
ATOM 673 C C . ASP A 1 81 ? -4.947 -13.664 15.621 1.00 86.25 81 ASP A C 1
ATOM 675 O O . ASP A 1 81 ? -4.530 -14.820 15.654 1.00 86.25 81 ASP A O 1
ATOM 679 N N . GLY A 1 82 ? -4.127 -12.616 15.485 1.00 84.62 82 GLY A N 1
ATOM 680 C CA . GLY A 1 82 ? -2.675 -12.706 15.324 1.00 84.62 82 GLY A CA 1
ATOM 681 C C . GLY A 1 82 ? -2.211 -12.901 13.879 1.00 84.62 82 GLY A C 1
ATOM 682 O O . GLY A 1 82 ? -1.008 -12.854 13.627 1.00 84.62 82 GLY A O 1
ATOM 683 N N . ASN A 1 83 ? -3.130 -13.071 12.922 1.00 89.19 83 ASN A N 1
ATOM 684 C CA . ASN A 1 83 ? -2.776 -13.077 11.506 1.00 89.19 83 ASN A CA 1
ATOM 685 C C . ASN A 1 83 ? -2.409 -11.661 11.035 1.00 89.19 83 ASN A C 1
ATOM 687 O O . ASN A 1 83 ? -2.861 -10.663 11.595 1.00 89.19 83 ASN A O 1
ATOM 691 N N . CYS A 1 84 ? -1.616 -11.568 9.973 1.00 90.50 84 CYS A N 1
ATOM 692 C CA . CYS A 1 84 ? -1.285 -10.312 9.311 1.00 90.50 84 CYS A CA 1
ATOM 693 C C . CYS A 1 84 ? -1.921 -10.287 7.919 1.00 90.50 84 CYS A C 1
ATOM 695 O O . CYS A 1 84 ? -1.678 -11.169 7.094 1.00 90.50 84 CYS A O 1
ATOM 697 N N . LEU A 1 85 ? -2.751 -9.280 7.661 1.00 93.19 85 LEU A N 1
ATOM 698 C CA . LEU A 1 85 ? -3.237 -8.972 6.325 1.00 93.19 85 LEU A CA 1
ATOM 699 C C . LEU A 1 85 ? -2.181 -8.129 5.608 1.00 93.19 85 LEU A C 1
ATOM 701 O O . LEU A 1 85 ? -1.908 -7.001 6.014 1.00 93.19 85 LEU A O 1
ATOM 705 N N . PHE A 1 86 ? -1.618 -8.676 4.537 1.00 93.75 86 PHE A N 1
ATOM 706 C CA . PHE A 1 86 ? -0.668 -7.998 3.664 1.00 93.75 86 PHE A CA 1
ATOM 707 C C . PHE A 1 86 ? -1.358 -7.663 2.340 1.00 93.75 86 PHE A C 1
ATOM 709 O O . PHE A 1 86 ? -1.887 -8.558 1.682 1.00 93.75 86 PHE A O 1
ATOM 716 N N . ILE A 1 87 ? -1.363 -6.397 1.931 1.00 96.06 87 ILE A N 1
ATOM 717 C CA . ILE A 1 87 ? -2.017 -5.916 0.705 1.00 96.06 87 ILE A CA 1
ATOM 718 C C . ILE A 1 87 ? -0.974 -5.234 -0.172 1.00 96.06 87 ILE A C 1
ATOM 720 O O . ILE A 1 87 ? -0.232 -4.388 0.315 1.00 96.06 87 ILE A O 1
ATOM 724 N N . GLY A 1 88 ? -0.943 -5.568 -1.457 1.00 95.31 88 GLY A N 1
ATOM 725 C CA . GLY A 1 88 ? -0.026 -4.989 -2.434 1.00 95.31 88 GLY A CA 1
ATOM 726 C C . GLY A 1 88 ? 0.562 -6.031 -3.389 1.00 95.31 88 GLY A C 1
ATOM 727 O O . GLY A 1 88 ? 0.255 -7.217 -3.261 1.00 95.31 88 GLY A O 1
ATOM 728 N N . PRO A 1 89 ? 1.372 -5.591 -4.365 1.00 95.38 89 PRO A N 1
ATOM 729 C CA . PRO A 1 89 ? 1.817 -4.212 -4.558 1.00 95.38 89 PRO A CA 1
ATOM 730 C C . PRO A 1 89 ? 0.758 -3.379 -5.305 1.00 95.38 89 PRO A C 1
ATOM 732 O O . PRO A 1 89 ? -0.026 -3.912 -6.092 1.00 95.38 89 PRO A O 1
ATOM 735 N N . TYR A 1 90 ? 0.735 -2.068 -5.075 1.00 95.38 90 TYR A N 1
ATOM 736 C CA . TYR A 1 90 ? -0.062 -1.103 -5.847 1.00 95.38 90 TYR A CA 1
ATOM 737 C C . TYR A 1 90 ? 0.664 0.251 -5.938 1.00 95.38 90 TYR A C 1
ATOM 739 O O . TYR A 1 90 ? 1.723 0.428 -5.335 1.00 95.38 90 TYR A O 1
ATOM 747 N N . SER A 1 91 ? 0.122 1.211 -6.692 1.00 91.81 91 SER A N 1
ATOM 748 C CA . SER A 1 91 ? 0.648 2.580 -6.731 1.00 91.81 91 SER A CA 1
ATOM 749 C C . SER A 1 91 ? -0.417 3.663 -6.787 1.00 91.81 91 SER A C 1
ATOM 751 O O . SER A 1 91 ? -1.477 3.480 -7.384 1.00 91.81 91 SER A O 1
ATOM 753 N N . TYR A 1 92 ? -0.100 4.811 -6.188 1.00 87.50 92 TYR A N 1
ATOM 754 C CA . TYR A 1 92 ? -0.877 6.045 -6.296 1.00 87.50 92 TYR A CA 1
ATOM 755 C C . TYR A 1 92 ? -0.485 6.904 -7.503 1.00 87.50 92 TYR A C 1
ATOM 757 O O . TYR A 1 92 ? -1.111 7.930 -7.761 1.00 87.50 92 TYR A O 1
ATOM 765 N N . VAL A 1 93 ? 0.517 6.479 -8.281 1.00 85.62 93 VAL A N 1
ATOM 766 C CA . VAL A 1 93 ? 0.972 7.163 -9.495 1.00 85.62 93 VAL A CA 1
ATOM 767 C C . VAL A 1 93 ? 0.799 6.256 -10.708 1.00 85.62 93 VAL A C 1
ATOM 769 O O . VAL A 1 93 ? 1.077 5.058 -10.669 1.00 85.62 93 VAL A O 1
ATOM 772 N N . LYS A 1 94 ? 0.331 6.833 -11.821 1.00 85.94 94 LYS A N 1
ATOM 773 C CA . LYS A 1 94 ? 0.365 6.145 -13.114 1.00 85.94 94 LYS A CA 1
ATOM 774 C C . LYS A 1 94 ? 1.766 6.245 -13.690 1.00 85.94 94 LYS A C 1
ATOM 776 O O . LYS A 1 94 ? 2.239 7.342 -13.970 1.00 85.94 94 LYS A O 1
ATOM 781 N N . PHE A 1 95 ? 2.393 5.099 -13.913 1.00 87.12 95 PHE A N 1
ATOM 782 C CA . PHE A 1 95 ? 3.707 5.050 -14.530 1.00 87.12 95 PHE A CA 1
ATOM 783 C C . PHE A 1 95 ? 3.608 5.337 -16.022 1.00 87.12 95 PHE A C 1
ATOM 785 O O . PHE A 1 95 ? 3.026 4.565 -16.786 1.00 87.12 95 PHE A O 1
ATOM 792 N N . ASP A 1 96 ? 4.195 6.454 -16.430 1.00 86.69 96 ASP A N 1
ATOM 793 C CA . ASP A 1 96 ? 4.462 6.753 -17.824 1.00 86.69 96 ASP A CA 1
ATOM 794 C C . ASP A 1 96 ? 5.886 6.328 -18.208 1.00 86.69 96 ASP A C 1
ATOM 796 O O . ASP A 1 96 ? 6.723 5.953 -17.382 1.00 86.69 96 ASP A O 1
ATOM 800 N N . GLU A 1 97 ? 6.157 6.326 -19.509 1.00 88.94 97 GLU A N 1
ATOM 801 C CA . GLU A 1 97 ? 7.451 5.894 -20.026 1.00 88.94 97 GLU A CA 1
ATOM 802 C C . GLU A 1 97 ? 8.633 6.740 -19.494 1.00 88.94 97 GLU A C 1
ATOM 804 O O . GLU A 1 97 ? 9.627 6.142 -19.065 1.00 88.94 97 GLU A O 1
ATOM 809 N N . PRO A 1 98 ? 8.554 8.089 -19.428 1.00 89.62 98 PRO A N 1
ATOM 810 C CA . PRO A 1 98 ? 9.586 8.916 -18.802 1.00 89.62 98 PRO A CA 1
ATOM 811 C C . PRO A 1 98 ? 9.892 8.548 -17.346 1.00 89.62 98 PRO A C 1
ATOM 813 O O . PRO A 1 98 ? 11.069 8.431 -16.985 1.00 89.62 98 PRO A O 1
ATOM 816 N N . LEU A 1 99 ? 8.871 8.342 -16.508 1.00 86.06 99 LEU A N 1
ATOM 817 C CA . LEU A 1 99 ? 9.052 7.963 -15.107 1.00 86.06 99 LEU A CA 1
ATOM 818 C C . LEU A 1 99 ? 9.719 6.591 -14.985 1.00 86.06 99 LEU A C 1
ATOM 820 O O . LEU A 1 99 ? 10.680 6.442 -14.228 1.00 86.06 99 LEU A O 1
ATOM 824 N N . ILE A 1 100 ? 9.289 5.610 -15.783 1.00 91.12 100 ILE A N 1
ATOM 825 C CA . ILE A 1 100 ? 9.899 4.272 -15.788 1.00 91.12 100 ILE A CA 1
ATOM 826 C C . ILE A 1 100 ? 11.378 4.349 -16.178 1.00 91.12 100 ILE A C 1
ATOM 828 O O . ILE A 1 100 ? 12.217 3.715 -15.539 1.00 91.12 100 ILE A O 1
ATOM 832 N N . TYR A 1 101 ? 11.739 5.147 -17.185 1.00 89.69 101 TYR A N 1
ATOM 833 C CA . TYR A 1 101 ? 13.141 5.317 -17.577 1.00 89.69 101 TYR A CA 1
ATOM 834 C C . TYR A 1 101 ? 13.989 5.999 -16.498 1.00 89.69 101 TYR A C 1
ATOM 836 O O . TYR A 1 101 ? 15.156 5.639 -16.320 1.00 89.69 101 TYR A O 1
ATOM 844 N N . ARG A 1 102 ? 13.422 6.959 -15.758 1.00 87.56 102 ARG A N 1
ATOM 845 C CA . ARG A 1 102 ? 14.098 7.587 -14.612 1.00 87.56 102 ARG A CA 1
ATOM 846 C C . ARG A 1 102 ? 14.388 6.568 -13.513 1.00 87.56 102 ARG A C 1
ATOM 848 O O . ARG A 1 102 ? 15.530 6.485 -13.063 1.00 87.56 102 ARG A O 1
ATOM 855 N N . LEU A 1 103 ? 13.399 5.746 -13.161 1.00 87.25 103 LEU A N 1
ATOM 856 C CA . LEU A 1 103 ? 13.551 4.663 -12.185 1.00 87.25 103 LEU A CA 1
ATOM 857 C C . LEU A 1 103 ? 14.573 3.627 -12.653 1.00 87.25 103 LEU A C 1
ATOM 859 O O . LEU A 1 103 ? 15.484 3.267 -11.912 1.00 87.25 103 LEU A O 1
ATOM 863 N N . ALA A 1 104 ? 14.499 3.209 -13.916 1.00 89.25 104 ALA A N 1
ATOM 864 C CA . ALA A 1 104 ? 15.446 2.259 -14.484 1.00 89.25 104 ALA A CA 1
ATOM 865 C C . ALA A 1 104 ? 16.895 2.765 -14.405 1.00 89.25 104 ALA A C 1
ATOM 867 O O . ALA A 1 104 ? 17.809 1.990 -14.126 1.00 89.25 104 ALA A O 1
ATOM 868 N N . ARG A 1 105 ? 17.116 4.071 -14.607 1.00 88.25 105 ARG A N 1
ATOM 869 C CA . ARG A 1 105 ? 18.437 4.696 -14.464 1.00 88.25 105 ARG A CA 1
ATOM 870 C C . ARG A 1 105 ? 18.927 4.673 -13.019 1.00 88.25 105 ARG A C 1
ATOM 872 O O . ARG A 1 105 ? 20.093 4.364 -12.790 1.00 88.25 105 ARG A O 1
ATOM 879 N N . GLN A 1 106 ? 18.053 4.989 -12.068 1.00 83.50 106 GLN A N 1
ATOM 880 C CA . GLN A 1 106 ? 18.371 4.986 -10.640 1.00 83.50 106 GLN A CA 1
ATOM 881 C C . GLN A 1 106 ? 18.766 3.588 -10.154 1.00 83.50 106 GLN A C 1
ATOM 883 O O . GLN A 1 106 ? 19.790 3.440 -9.490 1.00 83.50 106 GLN A O 1
ATOM 888 N N . PHE A 1 107 ? 18.005 2.562 -10.537 1.00 82.81 107 PHE A N 1
ATOM 889 C CA . PHE A 1 107 ? 18.285 1.172 -10.159 1.00 82.81 107 PHE A CA 1
ATOM 890 C C . PHE A 1 107 ? 19.313 0.483 -11.061 1.00 82.81 107 PHE A C 1
ATOM 892 O O . PHE A 1 107 ? 19.566 -0.706 -10.890 1.00 82.81 107 PHE A O 1
ATOM 899 N N . GLN A 1 108 ? 19.901 1.208 -12.021 1.00 87.19 108 GLN A N 1
ATOM 900 C CA . GLN A 1 108 ? 20.883 0.681 -12.974 1.00 87.19 108 GLN A CA 1
ATOM 901 C C . GLN A 1 108 ? 20.378 -0.578 -13.700 1.00 87.19 108 GLN A C 1
ATOM 903 O O . GLN A 1 108 ? 21.119 -1.540 -13.906 1.00 87.19 108 GLN A O 1
ATOM 908 N N . VAL A 1 109 ? 19.097 -0.577 -14.089 1.00 87.75 109 VAL A N 1
ATOM 909 C CA . VAL A 1 109 ? 18.450 -1.718 -14.745 1.00 87.75 109 VAL A CA 1
ATOM 910 C C . VAL A 1 109 ? 19.158 -2.007 -16.075 1.00 87.75 109 VAL A C 1
ATOM 912 O O . VAL A 1 109 ? 19.215 -1.128 -16.942 1.00 87.75 109 VAL A O 1
ATOM 915 N N . PRO A 1 110 ? 19.672 -3.233 -16.279 1.00 87.50 110 PRO A N 1
ATOM 916 C CA . PRO A 1 110 ? 20.312 -3.622 -17.529 1.00 87.50 110 PRO A CA 1
ATOM 917 C C . PRO A 1 110 ? 19.384 -3.464 -18.742 1.00 87.50 110 PRO A C 1
ATOM 919 O O . PRO A 1 110 ? 18.194 -3.769 -18.670 1.00 87.50 110 PRO A O 1
ATOM 922 N N . THR A 1 111 ? 19.921 -3.060 -19.897 1.00 89.38 111 THR A N 1
ATOM 923 C CA . THR A 1 111 ? 19.123 -2.835 -21.121 1.00 89.38 111 THR A CA 1
ATOM 924 C C . THR A 1 111 ? 18.333 -4.074 -21.556 1.00 89.38 111 THR A C 1
ATOM 926 O O . THR A 1 111 ? 17.197 -3.953 -22.010 1.00 89.38 111 THR A O 1
ATOM 929 N N . ASN A 1 112 ? 18.892 -5.274 -21.369 1.00 89.94 112 ASN A N 1
ATOM 930 C CA . ASN A 1 112 ? 18.212 -6.543 -21.655 1.00 89.94 112 ASN A CA 1
ATOM 931 C C . ASN A 1 112 ? 17.041 -6.841 -20.697 1.00 89.94 112 ASN A C 1
ATOM 933 O O . ASN A 1 112 ? 16.212 -7.687 -21.021 1.00 89.94 112 ASN A O 1
ATOM 937 N N . LYS A 1 113 ? 16.951 -6.144 -19.556 1.00 89.06 113 LYS A N 1
ATOM 938 C CA . LYS A 1 113 ? 15.848 -6.232 -18.590 1.00 89.06 113 LYS A CA 1
ATOM 939 C C . LYS A 1 113 ? 14.802 -5.109 -18.740 1.00 89.06 113 LYS A C 1
ATOM 941 O O . LYS A 1 113 ? 13.790 -5.089 -18.046 1.00 89.06 113 LYS A O 1
ATOM 946 N N . MET A 1 114 ? 14.999 -4.164 -19.660 1.00 91.81 114 MET A N 1
ATOM 947 C CA . MET A 1 114 ? 14.129 -2.985 -19.778 1.00 91.81 114 MET A CA 1
ATOM 948 C C . MET A 1 114 ? 12.680 -3.329 -20.166 1.00 91.81 114 MET A C 1
ATOM 950 O O . MET A 1 114 ? 11.742 -2.707 -19.675 1.00 91.81 114 MET A O 1
ATOM 954 N N . SER A 1 115 ? 12.473 -4.315 -21.044 1.00 90.88 115 SER A N 1
ATOM 955 C CA . SER A 1 115 ? 11.128 -4.691 -21.504 1.00 90.88 115 SER A CA 1
ATOM 956 C C . SER A 1 115 ? 10.269 -5.281 -20.383 1.00 90.88 115 SER A C 1
ATOM 958 O O . SER A 1 115 ? 9.104 -4.904 -20.242 1.00 90.88 115 SER A O 1
ATOM 960 N N . GLY A 1 116 ? 10.841 -6.162 -19.558 1.00 89.88 116 GLY A N 1
ATOM 961 C CA . GLY A 1 116 ? 10.152 -6.715 -18.393 1.00 89.88 116 GLY A CA 1
ATOM 962 C C . GLY A 1 116 ? 9.931 -5.660 -17.315 1.00 89.88 116 GLY A C 1
ATOM 963 O O . GLY A 1 116 ? 8.834 -5.578 -16.774 1.00 89.88 116 GLY A O 1
ATOM 964 N N . PHE A 1 117 ? 10.908 -4.775 -17.090 1.00 92.25 117 PHE A N 1
ATOM 965 C CA . PHE A 1 117 ? 10.771 -3.663 -16.146 1.00 92.25 117 PHE A CA 1
ATOM 966 C C . PHE A 1 117 ? 9.611 -2.726 -16.519 1.00 92.25 117 PHE A C 1
ATOM 968 O O . PHE A 1 117 ? 8.780 -2.406 -15.676 1.00 92.25 117 PHE A O 1
ATOM 975 N N . LYS A 1 118 ? 9.476 -2.353 -17.799 1.00 93.56 118 LYS A N 1
ATOM 976 C CA . LYS A 1 118 ? 8.310 -1.593 -18.283 1.00 93.56 118 LYS A CA 1
ATOM 977 C C . LYS A 1 118 ? 7.001 -2.348 -18.079 1.00 93.56 118 LYS A C 1
ATOM 979 O O . LYS A 1 118 ? 6.039 -1.779 -17.575 1.00 93.56 118 LYS A O 1
ATOM 984 N N . SER A 1 119 ? 6.976 -3.624 -18.464 1.00 93.19 119 SER A N 1
ATOM 985 C CA . SER A 1 119 ? 5.778 -4.463 -18.349 1.00 93.19 119 SER A CA 1
ATOM 986 C C . SER A 1 119 ? 5.300 -4.557 -16.900 1.00 93.19 119 SER A C 1
ATOM 988 O O . SER A 1 119 ? 4.103 -4.450 -16.652 1.00 93.19 119 SER A O 1
ATOM 990 N N . TYR A 1 120 ? 6.234 -4.665 -15.950 1.00 94.56 120 TYR A N 1
ATOM 991 C CA . TYR A 1 120 ? 5.946 -4.640 -14.521 1.00 94.56 120 TYR A CA 1
ATOM 992 C C . TYR A 1 120 ? 5.208 -3.357 -14.110 1.00 94.56 120 TYR A C 1
ATOM 994 O O . TYR A 1 120 ? 4.076 -3.436 -13.634 1.00 94.56 120 TYR A O 1
ATOM 1002 N N . TYR A 1 121 ? 5.790 -2.179 -14.358 1.00 93.38 121 TYR A N 1
ATOM 1003 C CA . TYR A 1 121 ? 5.188 -0.910 -13.928 1.00 93.38 121 TYR A CA 1
ATOM 1004 C C . TYR A 1 121 ? 3.871 -0.586 -14.638 1.00 93.38 121 TYR A C 1
ATOM 1006 O O . TYR A 1 121 ? 2.968 -0.037 -14.014 1.00 93.38 121 TYR A O 1
ATOM 1014 N N . TYR A 1 122 ? 3.714 -0.968 -15.909 1.00 93.25 122 TYR A N 1
ATOM 1015 C CA . TYR A 1 122 ? 2.433 -0.818 -16.607 1.00 93.25 122 TYR A CA 1
ATOM 1016 C C . TYR A 1 122 ? 1.346 -1.765 -16.094 1.00 93.25 122 TYR A C 1
ATOM 1018 O O . TYR A 1 122 ? 0.164 -1.452 -16.221 1.00 93.25 1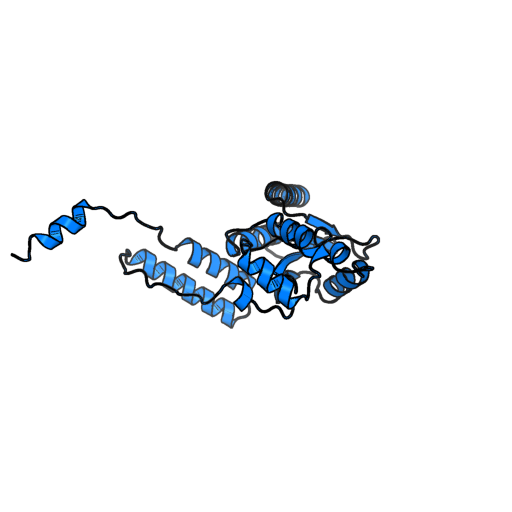22 TYR A O 1
ATOM 1026 N N . SER A 1 123 ? 1.724 -2.913 -15.529 1.00 92.56 123 SER A N 1
ATOM 1027 C CA . SER A 1 123 ? 0.782 -3.870 -14.939 1.00 92.56 123 SER A CA 1
ATOM 1028 C C . SER A 1 123 ? 0.400 -3.547 -13.493 1.00 92.56 123 SER A C 1
ATOM 1030 O O . SER A 1 123 ? -0.501 -4.182 -12.946 1.00 92.56 123 SER A O 1
ATOM 1032 N N . LEU A 1 124 ? 1.083 -2.586 -12.863 1.00 94.25 124 LEU A N 1
ATOM 1033 C CA . LEU A 1 124 ? 0.894 -2.294 -11.452 1.00 94.25 124 LEU A CA 1
ATOM 1034 C C . LEU A 1 124 ? -0.504 -1.692 -11.203 1.00 94.25 124 LEU A C 1
ATOM 1036 O O . LEU A 1 124 ? -0.892 -0.743 -11.893 1.00 94.25 124 LEU A O 1
ATOM 1040 N N . PRO A 1 125 ? -1.265 -2.197 -10.215 1.00 94.88 125 PRO A N 1
ATOM 1041 C CA . PRO A 1 125 ? -2.577 -1.652 -9.888 1.00 94.88 125 PRO A CA 1
ATOM 1042 C C . PRO A 1 125 ? -2.495 -0.176 -9.499 1.00 94.88 125 PRO A C 1
ATOM 1044 O O . PRO A 1 125 ? -1.747 0.196 -8.594 1.00 94.88 125 PRO A O 1
ATOM 1047 N N . PHE A 1 126 ? -3.291 0.660 -10.166 1.00 92.69 126 PHE A N 1
ATOM 1048 C CA . PHE A 1 126 ? -3.353 2.093 -9.898 1.00 92.69 126 PHE A CA 1
ATOM 1049 C C . PHE A 1 126 ? -4.526 2.434 -8.980 1.00 92.69 126 PHE A C 1
ATOM 1051 O O . PHE A 1 126 ? -5.692 2.236 -9.331 1.00 92.69 126 PHE A O 1
ATOM 1058 N N . VAL A 1 127 ? -4.216 3.018 -7.828 1.00 91.12 127 VAL A N 1
ATOM 1059 C CA . VAL A 1 127 ? -5.182 3.546 -6.871 1.00 91.12 127 VAL A CA 1
ATOM 1060 C C . VAL A 1 127 ? -5.242 5.060 -7.038 1.00 91.12 127 VAL A C 1
ATOM 1062 O O . VAL A 1 127 ? -4.367 5.789 -6.596 1.00 91.12 127 VAL A O 1
ATOM 1065 N N . SER A 1 128 ? -6.297 5.552 -7.683 1.00 83.06 128 SER A N 1
ATOM 1066 C CA . SER A 1 128 ? -6.394 6.967 -8.072 1.00 83.06 128 SER A CA 1
ATOM 1067 C C . SER A 1 128 ? -6.629 7.951 -6.927 1.00 83.06 128 SER A C 1
ATOM 1069 O O . SER A 1 128 ? -6.531 9.153 -7.133 1.00 83.06 128 SER A O 1
ATOM 1071 N N . GLN A 1 129 ? -7.090 7.460 -5.779 1.00 82.56 129 GLN A N 1
ATOM 1072 C CA . GLN A 1 129 ? -7.473 8.277 -4.630 1.00 82.56 129 GLN A CA 1
ATOM 1073 C C . GLN A 1 129 ? -6.867 7.632 -3.396 1.00 82.56 129 GLN A C 1
ATOM 1075 O O . GLN A 1 129 ? -7.500 6.774 -2.773 1.00 82.56 129 GLN A O 1
ATOM 1080 N N . GLU A 1 130 ? -5.616 8.005 -3.125 1.00 84.69 130 GLU A N 1
ATOM 1081 C CA . GLU A 1 130 ? -4.801 7.472 -2.035 1.00 84.69 130 GLU A CA 1
ATOM 1082 C C . GLU A 1 130 ? -5.567 7.495 -0.731 1.00 84.69 130 GLU A C 1
ATOM 1084 O O . GLU A 1 130 ? -5.725 6.473 -0.062 1.00 84.69 130 GLU A O 1
ATOM 1089 N N . GLU A 1 131 ? -6.132 8.650 -0.424 1.00 79.62 131 GLU A N 1
ATOM 1090 C CA . GLU A 1 131 ? -6.787 8.849 0.837 1.00 79.62 131 GLU A CA 1
ATOM 1091 C C . GLU A 1 131 ? -7.961 7.857 0.886 1.00 79.62 131 GLU A C 1
ATOM 1093 O O . GLU A 1 131 ? -8.114 7.107 1.847 1.00 79.62 131 GLU A O 1
ATOM 1098 N N . ARG A 1 132 ? -8.823 7.797 -0.145 1.00 82.50 132 ARG A N 1
ATOM 1099 C CA . ARG A 1 132 ? -10.044 6.961 -0.071 1.00 82.50 132 ARG A CA 1
ATOM 1100 C C . ARG A 1 132 ? -9.707 5.494 0.166 1.00 82.50 132 ARG A C 1
ATOM 1102 O O . ARG A 1 132 ? -10.473 4.793 0.827 1.00 82.50 132 ARG A O 1
ATOM 1109 N N . PHE A 1 133 ? -8.571 5.050 -0.356 1.00 90.25 133 PHE A N 1
ATOM 1110 C CA . PHE A 1 133 ? -8.048 3.723 -0.097 1.00 90.25 133 PHE A CA 1
ATOM 1111 C C . PHE A 1 133 ? -7.586 3.562 1.354 1.00 90.25 133 PHE A C 1
ATOM 1113 O O . PHE A 1 133 ? -8.003 2.608 2.008 1.00 90.25 133 PHE A O 1
ATOM 1120 N N . VAL A 1 134 ? -6.828 4.517 1.899 1.00 88.25 134 VAL A N 1
ATOM 1121 C CA . VAL A 1 134 ? -6.469 4.545 3.327 1.00 88.25 134 VAL A CA 1
ATOM 1122 C C . VAL A 1 134 ? -7.725 4.483 4.203 1.00 88.25 134 VAL A C 1
ATOM 1124 O O . VAL A 1 134 ? -7.799 3.642 5.098 1.00 88.25 134 VAL A O 1
ATOM 1127 N N . LEU A 1 135 ? -8.753 5.293 3.928 1.00 86.31 135 LEU A N 1
ATOM 1128 C CA . LEU A 1 135 ? -10.007 5.271 4.688 1.00 86.31 135 LEU A CA 1
ATOM 1129 C C . LEU A 1 135 ? -10.714 3.920 4.602 1.00 86.31 135 LEU A C 1
ATOM 1131 O O . LEU A 1 135 ? -11.168 3.425 5.627 1.00 86.31 135 LEU A O 1
ATOM 1135 N N . LEU A 1 136 ? -10.785 3.305 3.417 1.00 91.50 136 LEU A N 1
ATOM 1136 C CA . LEU A 1 136 ? -11.358 1.967 3.254 1.00 91.50 136 LEU A CA 1
ATOM 1137 C C . LEU A 1 136 ? -10.676 0.957 4.186 1.00 91.50 136 LEU A C 1
ATOM 1139 O O . LEU A 1 136 ? -11.362 0.192 4.866 1.00 91.50 136 LEU A O 1
ATOM 1143 N N . ILE A 1 137 ? -9.342 0.975 4.239 1.00 93.81 137 ILE A N 1
ATOM 1144 C CA . ILE A 1 137 ? -8.570 0.109 5.133 1.00 93.81 137 ILE A CA 1
ATOM 1145 C C . ILE A 1 137 ? -8.864 0.443 6.597 1.00 93.81 137 ILE A C 1
ATOM 1147 O O . ILE A 1 137 ? -9.142 -0.460 7.378 1.00 93.81 137 ILE A O 1
ATOM 1151 N N . LEU A 1 138 ? -8.852 1.717 6.992 1.00 90.12 138 LEU A N 1
ATOM 1152 C CA . LEU A 1 138 ? -9.103 2.099 8.385 1.00 90.12 138 LEU A CA 1
ATOM 1153 C C . LEU A 1 138 ? -10.526 1.753 8.837 1.00 90.12 138 LEU A C 1
ATOM 1155 O O . LEU A 1 138 ? -10.696 1.207 9.920 1.00 90.12 138 LEU A O 1
ATOM 1159 N N . THR A 1 139 ? -11.538 1.982 8.000 1.00 89.69 139 THR A N 1
ATOM 1160 C CA . THR A 1 139 ? -12.923 1.581 8.281 1.00 89.69 139 THR A CA 1
ATOM 1161 C C . THR A 1 139 ? -13.049 0.066 8.405 1.00 89.69 139 THR A C 1
ATOM 1163 O O . THR A 1 139 ? -13.736 -0.426 9.296 1.00 89.69 139 THR A O 1
ATOM 1166 N N . PHE A 1 140 ? -12.352 -0.696 7.560 1.00 92.06 140 PHE A N 1
ATOM 1167 C CA . PHE A 1 140 ? -12.262 -2.143 7.725 1.00 92.06 140 PHE A CA 1
ATOM 1168 C C . PHE A 1 140 ? -11.661 -2.515 9.089 1.00 92.06 140 PHE A C 1
ATOM 1170 O O . PHE A 1 140 ? -12.221 -3.347 9.801 1.00 92.06 140 PHE A O 1
ATOM 1177 N N . MET A 1 141 ? -10.559 -1.877 9.485 1.00 90.06 141 MET A N 1
ATOM 1178 C CA . MET A 1 141 ? -9.890 -2.157 10.757 1.00 90.06 141 MET A CA 1
ATOM 1179 C C . MET A 1 141 ? -10.741 -1.771 11.973 1.00 90.06 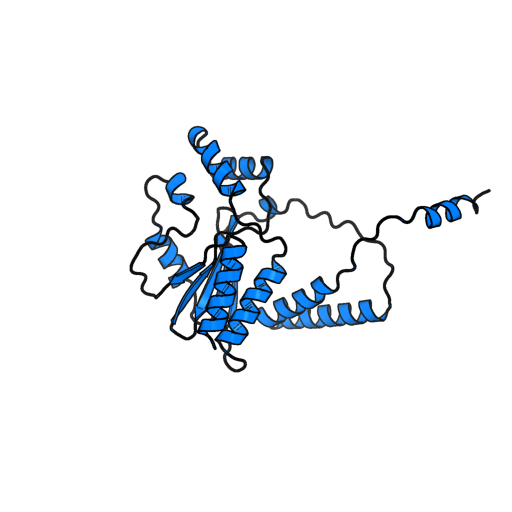141 MET A C 1
ATOM 1181 O O . MET A 1 141 ? -10.728 -2.497 12.968 1.00 90.06 141 MET A O 1
ATOM 1185 N N . ASP A 1 142 ? -11.527 -0.698 11.878 1.00 88.25 142 ASP A N 1
ATOM 1186 C CA . ASP A 1 142 ? -12.518 -0.301 12.885 1.00 88.25 142 ASP A CA 1
ATOM 1187 C C . ASP A 1 142 ? -13.570 -1.389 13.119 1.00 88.25 142 ASP A C 1
ATOM 1189 O O . ASP A 1 142 ? -13.846 -1.759 14.262 1.00 88.25 142 ASP A O 1
ATOM 1193 N N . GLU A 1 143 ? -14.110 -1.959 12.043 1.00 89.25 143 GLU A N 1
ATOM 1194 C CA . GLU A 1 143 ? -15.080 -3.054 12.122 1.00 89.25 143 GLU A CA 1
ATOM 1195 C C . GLU A 1 143 ? -14.459 -4.359 12.650 1.00 89.25 143 GLU A C 1
ATOM 1197 O O . GLU A 1 143 ? -15.119 -5.147 13.332 1.00 89.25 143 GLU A O 1
ATOM 1202 N N . VAL A 1 144 ? -13.180 -4.603 12.351 1.00 89.25 144 VAL A N 1
ATOM 1203 C CA . VAL A 1 144 ? -12.446 -5.800 12.790 1.00 89.25 144 VAL A CA 1
ATOM 1204 C C . VAL A 1 144 ? -12.114 -5.751 14.283 1.00 89.25 144 VAL A C 1
ATOM 1206 O O . VAL A 1 144 ? -12.323 -6.739 14.988 1.00 89.25 144 VAL A O 1
ATOM 1209 N N . TYR A 1 145 ? -11.583 -4.629 14.773 1.00 86.00 145 TYR A N 1
ATOM 1210 C CA . TYR A 1 145 ? -11.195 -4.472 16.177 1.00 86.00 145 TYR A CA 1
ATOM 1211 C C . TYR A 1 145 ? -12.380 -4.120 17.087 1.00 86.00 145 TYR A C 1
ATOM 1213 O O . TYR A 1 145 ? -12.340 -4.420 18.286 1.00 86.00 145 TYR A O 1
ATOM 1221 N N . GLY A 1 146 ? -13.446 -3.551 16.520 1.00 76.75 146 GLY A N 1
ATOM 1222 C CA . GLY A 1 146 ? -14.603 -3.040 17.243 1.00 76.75 146 GLY A CA 1
ATOM 1223 C C . GLY A 1 146 ? -14.320 -1.690 17.907 1.00 76.75 146 GLY A C 1
ATOM 1224 O O . GLY A 1 146 ? -13.177 -1.325 18.178 1.00 76.75 146 GLY A O 1
ATOM 1225 N N . SER A 1 147 ? -15.383 -0.956 18.239 1.00 60.03 147 SER A N 1
ATOM 1226 C CA . SER A 1 147 ? -15.321 0.424 18.755 1.00 60.03 147 SER A CA 1
ATOM 1227 C C . SER A 1 147 ? -14.558 0.614 20.077 1.00 60.03 147 SER A C 1
ATOM 1229 O O . SER A 1 147 ? -14.280 1.749 20.455 1.00 60.03 147 SER A O 1
ATOM 1231 N N . GLN A 1 148 ? -14.218 -0.469 20.785 1.00 55.94 148 GLN A N 1
ATOM 1232 C CA . GLN A 1 148 ? -13.566 -0.433 22.100 1.00 55.94 148 GLN A CA 1
ATOM 1233 C C . GLN A 1 148 ? -12.079 -0.819 22.084 1.00 55.94 148 GLN A C 1
ATOM 1235 O O . GLN A 1 148 ? -11.401 -0.606 23.088 1.00 55.94 148 GLN A O 1
ATOM 1240 N N . ASN A 1 149 ? -11.550 -1.359 20.980 1.00 60.38 149 ASN A N 1
ATOM 1241 C CA . ASN A 1 149 ? -10.135 -1.723 20.892 1.00 60.38 149 ASN A CA 1
ATOM 1242 C C . ASN A 1 149 ? -9.361 -0.697 20.068 1.00 60.38 149 ASN A C 1
ATOM 1244 O O . ASN A 1 149 ? -9.650 -0.468 18.895 1.00 60.38 149 ASN A O 1
ATOM 1248 N N . SER A 1 150 ? -8.333 -0.109 20.679 1.00 76.06 150 SER A N 1
ATOM 1249 C CA . SER A 1 150 ? -7.403 0.764 19.975 1.00 76.06 150 SER A CA 1
ATOM 1250 C C . SER A 1 150 ? -6.414 -0.051 19.136 1.00 76.06 150 SER A C 1
ATOM 1252 O O . SER A 1 150 ? -5.814 -1.023 19.605 1.00 76.06 150 SER A O 1
ATOM 1254 N N . TYR A 1 151 ? -6.248 0.380 17.889 1.00 85.50 151 TYR A N 1
ATOM 1255 C CA . TYR A 1 151 ? -5.116 0.067 17.025 1.00 85.50 151 TYR A CA 1
ATOM 1256 C C . TYR A 1 151 ? -4.465 1.394 16.605 1.00 85.50 151 TYR A C 1
ATOM 1258 O O . TYR A 1 151 ? -5.120 2.443 16.614 1.00 85.50 151 TYR A O 1
ATOM 1266 N N . THR A 1 152 ? -3.183 1.360 16.269 1.00 85.81 152 THR A N 1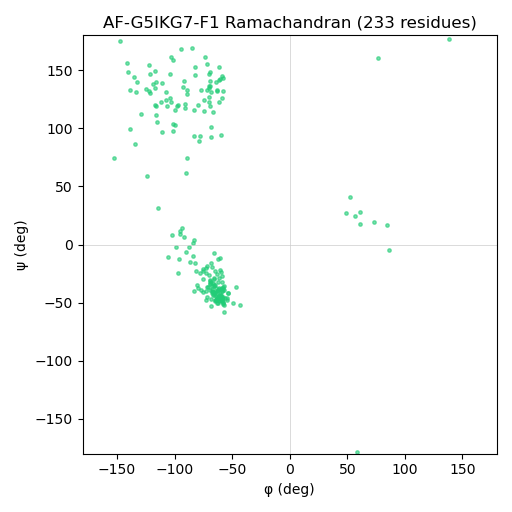
ATOM 1267 C CA . THR A 1 152 ? -2.401 2.515 15.812 1.00 85.81 152 THR A CA 1
ATOM 1268 C C . THR A 1 152 ? -2.205 2.484 14.302 1.00 85.81 152 THR A C 1
ATOM 1270 O O . THR A 1 152 ? -2.392 1.454 13.658 1.00 85.81 152 THR A O 1
ATOM 1273 N N . VAL A 1 153 ? -1.858 3.627 13.717 1.00 86.12 153 VAL A N 1
ATOM 1274 C CA . VAL A 1 153 ? -1.579 3.754 12.282 1.00 86.12 153 VAL A CA 1
ATOM 1275 C C . VAL A 1 153 ? -0.197 4.357 12.130 1.00 86.12 153 VAL A C 1
ATOM 1277 O O . VAL A 1 153 ? 0.102 5.335 12.815 1.00 86.12 153 VAL A O 1
ATOM 1280 N N . ASP A 1 154 ? 0.610 3.780 11.250 1.00 81.69 154 ASP A N 1
ATOM 1281 C CA . ASP A 1 154 ? 1.954 4.255 10.956 1.00 81.69 154 ASP A CA 1
ATOM 1282 C C . ASP A 1 154 ? 2.206 4.274 9.443 1.00 81.69 154 ASP A C 1
ATOM 1284 O O . ASP A 1 154 ? 1.723 3.415 8.700 1.00 81.69 154 ASP A O 1
ATOM 1288 N N . PHE A 1 155 ? 2.952 5.277 8.994 1.00 82.00 155 PHE A N 1
ATOM 1289 C CA . PHE A 1 155 ? 3.335 5.458 7.597 1.00 82.00 155 PHE A CA 1
ATOM 1290 C C . PHE A 1 155 ? 4.844 5.337 7.523 1.00 82.00 155 PHE A C 1
ATOM 1292 O O . PHE A 1 155 ? 5.573 6.182 8.041 1.00 82.00 155 PHE A O 1
ATOM 1299 N N . VAL A 1 156 ? 5.312 4.268 6.888 1.00 79.25 156 VAL A N 1
ATOM 1300 C CA . VAL A 1 156 ? 6.737 3.971 6.809 1.00 79.25 156 VAL A CA 1
ATOM 1301 C C . VAL A 1 156 ? 7.163 4.052 5.358 1.00 79.25 156 VAL A C 1
ATOM 1303 O O . VAL A 1 156 ? 6.920 3.154 4.549 1.00 79.25 156 VAL A O 1
ATOM 1306 N N . THR A 1 157 ? 7.861 5.131 5.043 1.00 66.88 157 THR A N 1
ATOM 1307 C CA . THR A 1 157 ? 8.563 5.259 3.775 1.00 66.88 157 THR A CA 1
ATOM 1308 C C . THR A 1 157 ? 9.979 4.735 3.976 1.00 66.88 157 THR A C 1
ATOM 1310 O O . THR A 1 157 ? 10.754 5.270 4.772 1.00 66.88 157 THR A O 1
ATOM 1313 N N . THR A 1 158 ? 10.344 3.667 3.263 1.00 63.97 158 THR A N 1
ATOM 1314 C CA . THR A 1 158 ? 11.774 3.378 3.061 1.00 63.97 158 THR A CA 1
ATOM 1315 C C . THR A 1 158 ? 12.399 4.552 2.302 1.00 63.97 158 THR A C 1
ATOM 1317 O O . THR A 1 158 ? 11.662 5.235 1.598 1.00 63.97 158 THR A O 1
ATOM 1320 N N . PRO A 1 159 ? 13.706 4.850 2.438 1.00 52.69 159 PRO A N 1
ATOM 1321 C CA . PRO A 1 159 ? 14.315 5.997 1.767 1.00 52.69 159 PRO A CA 1
ATOM 1322 C C . PRO A 1 159 ? 14.153 5.870 0.246 1.00 52.69 159 PRO A C 1
ATOM 1324 O O . PRO A 1 159 ? 14.929 5.208 -0.441 1.00 52.69 159 PRO A O 1
ATOM 1327 N N . PHE A 1 160 ? 13.098 6.497 -0.253 1.00 47.34 160 PHE A N 1
ATOM 1328 C CA . PHE A 1 160 ? 12.674 6.574 -1.632 1.00 47.34 160 PHE A CA 1
ATOM 1329 C C . PHE A 1 160 ? 12.342 8.039 -1.883 1.00 47.34 160 PHE A C 1
ATOM 1331 O O . PHE A 1 160 ? 11.687 8.689 -1.069 1.00 47.34 160 PHE A O 1
ATOM 1338 N N . ASP A 1 161 ? 12.866 8.580 -2.974 1.00 53.38 161 ASP A N 1
ATOM 1339 C CA . ASP A 1 161 ? 12.714 9.992 -3.287 1.00 53.38 161 ASP A CA 1
ATOM 1340 C C . ASP A 1 161 ? 11.312 10.248 -3.862 1.00 53.38 161 ASP A C 1
ATOM 1342 O O . ASP A 1 161 ? 11.075 10.094 -5.060 1.00 53.38 161 ASP A O 1
ATOM 1346 N N . GLU A 1 162 ? 10.363 10.613 -2.996 1.00 49.88 162 GLU A N 1
ATOM 1347 C CA . GLU A 1 162 ? 8.973 10.909 -3.371 1.00 49.88 162 GLU A CA 1
ATOM 1348 C C . GLU A 1 162 ? 8.860 12.057 -4.388 1.00 49.88 162 GLU A C 1
ATOM 1350 O O . GLU A 1 162 ? 7.941 12.053 -5.213 1.00 49.88 162 GLU A O 1
ATOM 1355 N N . GLN A 1 163 ? 9.824 12.993 -4.427 1.00 51.81 163 GLN A N 1
ATOM 1356 C CA . GLN A 1 163 ? 9.854 14.052 -5.449 1.00 51.81 163 GLN A CA 1
ATOM 1357 C C . GLN A 1 163 ? 9.960 13.461 -6.857 1.00 51.81 163 GLN A C 1
ATOM 1359 O O . GLN A 1 163 ? 9.563 14.093 -7.841 1.00 51.81 163 GLN A O 1
ATOM 1364 N N . MET A 1 164 ? 10.445 12.219 -6.980 1.00 51.88 164 MET A N 1
ATOM 1365 C CA . MET A 1 164 ? 10.513 11.560 -8.267 1.00 51.88 164 MET A CA 1
ATOM 1366 C C . MET A 1 164 ? 9.151 11.195 -8.854 1.00 51.88 164 MET A C 1
ATOM 1368 O O . MET A 1 164 ? 9.023 11.236 -10.082 1.00 51.88 164 MET A O 1
ATOM 1372 N N . LEU A 1 165 ? 8.180 10.856 -8.002 1.00 49.34 165 LEU A N 1
ATOM 1373 C CA . LEU A 1 165 ? 6.834 10.424 -8.384 1.00 49.34 165 LEU A CA 1
ATOM 1374 C C . LEU A 1 165 ? 5.903 11.604 -8.664 1.00 49.34 165 LEU A C 1
ATOM 1376 O O . LEU A 1 165 ? 5.124 11.550 -9.613 1.00 49.34 165 LEU A O 1
ATOM 1380 N N . TYR A 1 166 ? 5.993 12.658 -7.852 1.00 45.78 166 TYR A N 1
ATOM 1381 C CA . TYR A 1 166 ? 4.996 13.731 -7.849 1.00 45.78 166 TYR A CA 1
ATOM 1382 C C . TYR A 1 166 ? 5.361 14.953 -8.702 1.00 45.78 166 TYR A C 1
ATOM 1384 O O . TYR A 1 166 ? 4.484 15.768 -8.979 1.00 45.78 166 TYR A O 1
ATOM 1392 N N . GLY A 1 167 ? 6.611 15.075 -9.171 1.00 43.69 167 GLY A N 1
ATOM 1393 C CA . GLY A 1 167 ? 7.062 16.286 -9.867 1.00 43.69 167 GLY A CA 1
ATOM 1394 C C . GLY A 1 167 ? 6.917 17.545 -8.997 1.00 43.69 167 GLY A C 1
ATOM 1395 O O . GLY A 1 167 ? 6.526 17.479 -7.833 1.00 43.69 167 GLY A O 1
ATOM 1396 N N . GLU A 1 168 ? 7.259 18.719 -9.531 1.00 34.25 168 GLU A N 1
ATOM 1397 C CA . GLU A 1 168 ? 6.983 19.973 -8.822 1.00 34.25 168 GLU A CA 1
ATOM 1398 C C . GLU A 1 168 ? 5.467 20.190 -8.747 1.00 34.25 168 GLU A C 1
ATOM 1400 O O . GLU A 1 168 ? 4.793 20.373 -9.762 1.00 34.25 168 GLU A O 1
ATOM 1405 N N . TYR A 1 169 ? 4.923 20.154 -7.531 1.00 33.03 169 TYR A N 1
ATOM 1406 C CA . TYR A 1 169 ? 3.512 20.407 -7.275 1.00 33.03 169 TYR A CA 1
ATOM 1407 C C . TYR A 1 169 ? 3.200 21.888 -7.542 1.00 33.03 169 TYR A C 1
ATOM 1409 O O . TYR A 1 169 ? 3.356 22.743 -6.671 1.00 33.03 169 TYR A O 1
ATOM 1417 N N . SER A 1 170 ? 2.773 22.212 -8.762 1.00 31.02 170 SER A N 1
ATOM 1418 C CA . SER A 1 170 ? 2.219 23.527 -9.091 1.00 31.02 170 SER A CA 1
ATOM 1419 C C . SER A 1 170 ? 0.746 23.551 -8.696 1.00 31.02 170 SER A C 1
ATOM 1421 O O . SER A 1 170 ? -0.123 23.148 -9.468 1.00 31.02 170 SER A O 1
ATOM 1423 N N . ALA A 1 171 ? 0.457 24.017 -7.483 1.00 37.50 171 ALA A N 1
ATOM 1424 C CA . ALA A 1 171 ? -0.903 24.378 -7.111 1.00 37.50 171 ALA A CA 1
ATOM 1425 C C . ALA A 1 171 ? -1.314 25.628 -7.907 1.00 37.50 171 ALA A C 1
ATOM 1427 O O . ALA A 1 171 ? -0.918 26.742 -7.565 1.00 37.50 171 ALA A O 1
ATOM 1428 N N . GLU A 1 172 ? -2.090 25.459 -8.979 1.00 31.56 172 GLU A N 1
ATOM 1429 C CA . GLU A 1 172 ? -2.765 26.599 -9.598 1.00 31.56 172 GLU A CA 1
ATOM 1430 C C . GLU A 1 172 ? -3.874 27.096 -8.653 1.00 31.56 172 GLU A C 1
ATOM 1432 O O . GLU A 1 172 ? -4.701 26.295 -8.204 1.00 31.56 172 GLU A O 1
ATOM 1437 N N . PRO A 1 173 ? -3.910 28.396 -8.308 1.00 34.25 173 PRO A N 1
ATOM 1438 C CA . PRO A 1 173 ? -4.955 28.928 -7.451 1.00 34.25 173 PRO A CA 1
ATOM 1439 C C . PRO A 1 173 ? -6.288 28.921 -8.204 1.00 34.25 173 PRO A C 1
ATOM 1441 O O . PRO A 1 173 ? -6.442 29.595 -9.220 1.00 34.25 173 PRO A O 1
ATOM 1444 N N . SER A 1 174 ? -7.278 28.198 -7.686 1.00 39.16 174 SER A N 1
ATOM 1445 C CA . SER A 1 174 ? -8.668 28.377 -8.100 1.00 39.16 174 SER A CA 1
ATOM 1446 C C . SER A 1 174 ? -9.226 29.665 -7.486 1.00 39.16 174 SER A C 1
ATOM 1448 O O . SER A 1 174 ? -9.205 29.820 -6.262 1.00 39.16 174 SER A O 1
ATOM 1450 N N . GLU A 1 175 ? -9.738 30.575 -8.317 1.00 48.47 175 GLU A N 1
ATOM 1451 C CA . GLU A 1 175 ? -10.449 31.775 -7.857 1.00 48.47 175 GLU A CA 1
ATOM 1452 C C . GLU A 1 175 ? -11.816 31.436 -7.215 1.00 48.47 175 GLU A C 1
ATOM 1454 O O . GLU A 1 175 ? -12.451 30.450 -7.605 1.00 48.47 175 GLU A O 1
ATOM 1459 N N . PRO A 1 176 ? -12.280 32.227 -6.224 1.00 53.44 176 PRO A N 1
ATOM 1460 C CA . PRO A 1 176 ? -13.342 31.814 -5.310 1.00 53.44 176 PRO A CA 1
ATOM 1461 C C . PRO A 1 176 ? -14.760 32.146 -5.800 1.00 53.44 176 PRO A C 1
ATOM 1463 O O . PRO A 1 176 ? -15.082 33.306 -6.040 1.00 53.44 176 PRO A O 1
ATOM 1466 N N . GLU A 1 177 ? -15.653 31.155 -5.779 1.00 42.59 177 GLU A N 1
ATOM 1467 C CA . GLU A 1 177 ? -17.075 31.360 -5.457 1.00 42.59 177 GLU A CA 1
ATOM 1468 C C . GLU A 1 177 ? -17.553 30.203 -4.560 1.00 42.59 177 GLU A C 1
ATOM 1470 O O . GLU A 1 177 ? -17.869 29.122 -5.051 1.00 42.59 177 GLU A O 1
ATOM 1475 N N . ASP A 1 178 ? -17.609 30.449 -3.245 1.00 51.34 178 ASP A N 1
ATOM 1476 C CA . ASP A 1 178 ? -18.140 29.535 -2.221 1.00 51.34 178 ASP A CA 1
ATOM 1477 C C . ASP A 1 178 ? -19.292 30.196 -1.446 1.00 51.34 178 ASP A C 1
ATOM 1479 O O . ASP A 1 178 ? -19.274 31.397 -1.153 1.00 51.34 178 ASP A O 1
ATOM 1483 N N . THR A 1 179 ? -20.268 29.392 -1.030 1.00 58.03 179 THR A N 1
ATOM 1484 C CA . THR A 1 179 ? -21.254 29.737 0.001 1.00 58.03 179 THR A CA 1
ATOM 1485 C C . THR A 1 179 ? -20.591 29.756 1.387 1.00 58.03 179 THR A C 1
ATOM 1487 O O . THR A 1 179 ? -19.872 28.831 1.750 1.00 58.03 179 THR A O 1
ATOM 1490 N N . LEU A 1 180 ? -20.836 30.803 2.192 1.00 58.25 180 LEU A N 1
ATOM 1491 C CA . LEU A 1 180 ? -20.211 31.030 3.517 1.00 58.25 180 LEU A CA 1
ATOM 1492 C C . LEU A 1 180 ? -20.205 29.793 4.442 1.00 58.25 180 LEU A C 1
ATOM 1494 O O . LEU A 1 180 ? -19.223 29.554 5.141 1.00 58.25 180 LEU A O 1
ATOM 1498 N N . GLN A 1 181 ? -21.267 28.983 4.404 1.00 59.66 181 GLN A N 1
ATOM 1499 C CA . GLN A 1 181 ? -21.406 27.773 5.225 1.00 59.66 181 GLN A CA 1
ATOM 1500 C C . GLN A 1 181 ? -20.423 26.651 4.859 1.00 59.66 181 GLN A C 1
ATOM 1502 O O . GLN A 1 181 ? -19.949 25.942 5.749 1.00 59.66 181 GLN A O 1
ATOM 1507 N N . ASP A 1 182 ? -20.090 26.487 3.578 1.00 61.94 182 ASP A N 1
ATOM 1508 C CA . ASP A 1 182 ? -19.158 25.442 3.139 1.00 61.94 182 ASP A CA 1
ATOM 1509 C C . ASP A 1 182 ? -17.726 25.789 3.551 1.00 61.94 182 ASP A C 1
ATOM 1511 O O . ASP A 1 182 ? -16.979 24.925 4.018 1.00 61.94 182 ASP A O 1
ATOM 1515 N N . ASN A 1 183 ? -17.391 27.081 3.501 1.00 62.16 183 ASN A N 1
ATOM 1516 C CA . ASN A 1 183 ? -16.135 27.612 4.016 1.00 62.16 183 ASN A CA 1
ATOM 1517 C C . ASN A 1 183 ? -15.998 27.411 5.526 1.00 62.16 183 ASN A C 1
ATOM 1519 O O . ASN A 1 183 ? -14.993 26.861 5.975 1.00 62.16 183 ASN A O 1
ATOM 1523 N N . GLU A 1 184 ? -17.002 27.798 6.316 1.00 71.06 184 GLU A N 1
ATOM 1524 C CA . GLU A 1 184 ? -16.988 27.613 7.775 1.00 71.06 184 GLU A CA 1
ATOM 1525 C C . GLU A 1 184 ? -16.812 26.140 8.163 1.00 71.06 184 GLU A C 1
ATOM 1527 O O . GLU A 1 184 ? -15.963 25.804 8.993 1.00 71.06 184 GLU A O 1
ATOM 1532 N N . ALA A 1 185 ? -17.540 25.235 7.506 1.00 73.25 185 ALA A N 1
ATOM 1533 C CA . ALA A 1 185 ? -17.428 23.806 7.770 1.00 73.25 185 ALA A CA 1
ATOM 1534 C C . ALA A 1 185 ? -16.052 23.235 7.383 1.00 73.25 185 ALA A C 1
ATOM 1536 O O . ALA A 1 185 ? -15.602 22.251 7.976 1.00 73.25 185 ALA A O 1
ATOM 1537 N N . ARG A 1 186 ? -15.373 23.829 6.397 1.00 71.12 186 ARG A N 1
ATOM 1538 C CA . ARG A 1 186 ? -14.018 23.448 5.983 1.00 71.12 186 ARG A CA 1
ATOM 1539 C C . ARG A 1 186 ? -12.956 23.981 6.947 1.00 71.12 186 ARG A C 1
ATOM 1541 O O . ARG A 1 186 ? -12.028 23.245 7.281 1.00 71.12 186 ARG A O 1
ATOM 1548 N N . TYR A 1 187 ? -13.118 25.205 7.453 1.00 72.88 187 TYR A N 1
ATOM 1549 C CA . TYR A 1 187 ? -12.256 25.764 8.501 1.00 72.88 187 TYR A CA 1
ATOM 1550 C C . TYR A 1 187 ? -12.335 24.960 9.799 1.00 72.88 187 TYR A C 1
ATOM 1552 O O . TYR A 1 187 ? -11.300 24.716 10.418 1.00 72.88 187 TYR A O 1
ATOM 1560 N N . GLN A 1 188 ? -13.527 24.489 10.175 1.00 81.12 188 GLN A N 1
ATOM 1561 C CA . GLN A 1 188 ? -13.689 23.628 11.345 1.00 81.12 188 GLN A CA 1
ATOM 1562 C C . GLN A 1 188 ? -12.960 22.288 11.167 1.00 81.12 188 GLN A C 1
ATOM 1564 O O . GLN A 1 188 ? -12.162 21.912 12.020 1.00 81.12 188 GLN A O 1
ATOM 1569 N N . LEU A 1 189 ? -13.140 21.621 10.019 1.00 80.19 189 LEU A N 1
ATOM 1570 C CA . LEU A 1 189 ? -12.413 20.384 9.700 1.00 80.19 189 LEU A CA 1
ATOM 1571 C C . LEU A 1 189 ? -10.891 20.579 9.717 1.00 80.19 189 LEU A C 1
ATOM 1573 O O . LEU A 1 189 ? -10.166 19.706 10.188 1.00 80.19 189 LEU A O 1
ATOM 1577 N N . MET A 1 190 ? -10.401 21.727 9.243 1.00 70.31 190 MET A N 1
ATOM 1578 C CA . MET A 1 190 ? -8.977 22.063 9.288 1.00 70.31 190 MET A CA 1
ATOM 1579 C C . MET A 1 190 ? -8.476 22.278 10.723 1.00 70.31 190 MET A C 1
ATOM 1581 O O . MET A 1 190 ? -7.388 21.816 11.067 1.00 70.31 190 MET A O 1
ATOM 1585 N N . ALA A 1 191 ? -9.251 22.961 11.568 1.00 74.62 191 ALA A N 1
ATOM 1586 C CA . ALA A 1 191 ? -8.911 23.168 12.974 1.00 74.62 191 ALA A CA 1
ATOM 1587 C C . ALA A 1 191 ? -8.836 21.834 13.733 1.00 74.62 191 ALA A C 1
ATOM 1589 O O . ALA A 1 191 ? -7.867 21.591 14.460 1.00 74.62 191 ALA A O 1
ATOM 1590 N N . ASP A 1 192 ? -9.805 20.951 13.499 1.00 80.38 192 ASP A N 1
ATOM 1591 C CA . ASP A 1 192 ? -9.855 19.623 14.103 1.00 80.38 192 ASP A CA 1
ATOM 1592 C C . ASP A 1 192 ? -8.700 18.745 13.593 1.00 80.38 192 ASP A C 1
ATOM 1594 O O . ASP A 1 192 ? -8.043 18.064 14.383 1.00 80.38 192 ASP A O 1
ATOM 1598 N N . LEU A 1 193 ? -8.385 18.806 12.291 1.00 78.94 193 LEU A N 1
ATOM 1599 C CA . LEU A 1 193 ? -7.241 18.110 11.692 1.00 78.94 193 LEU A CA 1
ATOM 1600 C C . LEU A 1 193 ? -5.928 18.546 12.352 1.00 78.94 193 LEU A C 1
ATOM 1602 O O . LEU A 1 193 ? -5.135 17.708 12.780 1.00 78.94 193 LEU A O 1
ATOM 1606 N N . LEU A 1 194 ? -5.712 19.857 12.493 1.00 68.81 194 LEU A N 1
ATOM 1607 C CA . LEU A 1 194 ? -4.527 20.411 13.150 1.00 68.81 194 LEU A CA 1
ATOM 1608 C C . LEU A 1 194 ? -4.436 19.983 14.620 1.00 68.81 194 LEU A C 1
ATOM 1610 O O . LEU A 1 194 ? -3.338 19.718 15.111 1.00 68.81 194 LEU A O 1
ATOM 1614 N N . ALA A 1 195 ? -5.559 19.895 15.332 1.00 73.12 195 ALA A N 1
ATOM 1615 C CA . ALA A 1 195 ? -5.592 19.401 16.706 1.00 73.12 195 ALA A CA 1
ATOM 1616 C C . ALA A 1 195 ? -5.261 17.899 16.788 1.00 73.12 195 ALA A C 1
ATOM 1618 O O . ALA A 1 195 ? -4.501 17.478 17.666 1.00 73.12 195 ALA A O 1
ATOM 1619 N N . ALA A 1 196 ? -5.765 17.095 15.850 1.00 74.62 196 ALA A N 1
ATOM 1620 C CA . ALA A 1 196 ? -5.476 15.666 15.765 1.00 74.62 196 ALA A CA 1
ATOM 1621 C C . ALA A 1 196 ? -3.994 15.396 15.450 1.00 74.62 196 ALA A C 1
ATOM 1623 O O . ALA A 1 196 ? -3.374 14.549 16.091 1.00 74.62 196 ALA A O 1
ATOM 1624 N N . VAL A 1 197 ? -3.396 16.176 14.542 1.00 72.19 197 VAL A N 1
ATOM 1625 C CA . VAL A 1 197 ? -1.953 16.121 14.248 1.00 72.19 197 VAL A CA 1
ATOM 1626 C C . VAL A 1 197 ? -1.131 16.519 15.477 1.00 72.19 197 VAL A C 1
ATOM 1628 O O . VAL A 1 197 ? -0.200 15.809 15.846 1.00 72.19 197 VAL A O 1
ATOM 1631 N N . LYS A 1 198 ? -1.503 17.606 16.170 1.00 63.84 198 LYS A N 1
ATOM 1632 C CA . LYS A 1 198 ? -0.819 18.062 17.398 1.00 63.84 198 LYS A CA 1
ATOM 1633 C C . LYS A 1 198 ? -0.867 17.051 18.545 1.00 63.84 198 LYS A C 1
ATOM 1635 O O . LYS A 1 198 ? 0.020 17.061 19.389 1.00 63.84 198 LYS A O 1
ATOM 1640 N N . THR A 1 199 ? -1.903 16.218 18.594 1.00 71.12 199 THR A N 1
ATOM 1641 C CA . THR A 1 199 ? -2.077 15.166 19.609 1.00 71.12 199 THR A CA 1
ATOM 1642 C C . THR A 1 199 ? -1.571 13.796 19.146 1.00 71.12 199 THR A C 1
ATOM 1644 O O . THR A 1 199 ? -1.795 12.799 19.829 1.00 71.12 199 THR A O 1
ATOM 1647 N N . THR A 1 200 ? -0.887 13.741 17.996 1.00 67.88 200 THR A N 1
ATOM 1648 C CA . THR A 1 200 ? -0.321 12.522 17.391 1.00 67.88 200 THR A CA 1
ATOM 1649 C C . THR A 1 200 ? -1.365 11.423 17.144 1.00 67.88 200 THR A C 1
ATOM 1651 O O . THR A 1 200 ? -1.042 10.239 17.061 1.00 67.88 200 THR A O 1
ATOM 1654 N N . ASN A 1 201 ? -2.642 11.795 17.003 1.00 75.56 201 ASN A N 1
ATOM 1655 C CA . ASN A 1 201 ? -3.732 10.865 16.725 1.00 75.56 201 ASN A CA 1
ATOM 1656 C C . ASN A 1 201 ? -3.893 10.699 15.208 1.00 75.56 201 ASN A C 1
ATOM 1658 O O . ASN A 1 201 ? -4.815 11.246 14.600 1.00 75.56 201 ASN A O 1
ATOM 1662 N N . ALA A 1 202 ? -2.967 9.952 14.600 1.00 71.25 202 ALA A N 1
ATOM 1663 C CA . ALA A 1 202 ? -2.893 9.752 13.151 1.00 71.25 202 ALA A CA 1
ATOM 1664 C C . ALA A 1 202 ? -4.218 9.249 12.560 1.00 71.25 202 ALA A C 1
ATOM 1666 O O . ALA A 1 202 ? -4.677 9.756 11.542 1.00 71.25 202 ALA A O 1
ATOM 1667 N N . LYS A 1 203 ? -4.890 8.318 13.246 1.00 70.81 203 LYS A N 1
ATOM 1668 C CA . LYS A 1 203 ? -6.189 7.778 12.828 1.00 70.81 203 LYS A CA 1
ATOM 1669 C C . LYS A 1 203 ? -7.255 8.869 12.687 1.00 70.81 203 LYS A C 1
ATOM 1671 O O . LYS A 1 203 ? -7.912 8.950 11.651 1.00 70.81 203 LYS A O 1
ATOM 1676 N N . LEU A 1 204 ? -7.408 9.715 13.707 1.00 76.62 204 LEU A N 1
ATOM 1677 C CA . LEU A 1 204 ? -8.360 10.827 13.671 1.00 76.62 204 LEU A CA 1
ATOM 1678 C C . LEU A 1 204 ? -7.952 11.876 12.629 1.00 76.62 204 LEU A C 1
ATOM 1680 O O . LEU A 1 204 ? -8.803 12.369 11.894 1.00 76.62 204 LEU A O 1
ATOM 1684 N N . ALA A 1 205 ? -6.656 12.184 12.531 1.00 74.75 205 ALA A N 1
ATOM 1685 C CA . ALA A 1 205 ? -6.141 13.129 11.547 1.00 74.75 205 ALA A CA 1
ATOM 1686 C C . ALA A 1 205 ? -6.482 12.682 10.117 1.00 74.75 205 ALA A C 1
ATOM 1688 O O . ALA A 1 205 ? -7.021 13.462 9.343 1.00 74.75 205 ALA A O 1
ATOM 1689 N N . ILE A 1 206 ? -6.280 11.407 9.788 1.00 71.75 206 ILE A N 1
ATOM 1690 C CA . ILE A 1 206 ? -6.633 10.853 8.476 1.00 71.75 206 ILE A CA 1
ATOM 1691 C C . ILE A 1 206 ? -8.141 10.963 8.232 1.00 71.75 206 ILE A C 1
ATOM 1693 O O . ILE A 1 206 ? -8.552 11.474 7.194 1.00 71.75 206 ILE A O 1
ATOM 1697 N N . GLN A 1 207 ? -8.982 10.558 9.189 1.00 73.62 207 GLN A N 1
ATOM 1698 C CA . GLN A 1 207 ? -10.443 10.665 9.060 1.00 73.62 207 GLN A CA 1
ATOM 1699 C C . GLN A 1 207 ? -10.917 12.111 8.820 1.00 73.62 207 GLN A C 1
ATOM 1701 O O . GLN A 1 207 ? -11.844 12.337 8.041 1.00 73.62 207 GLN A O 1
ATOM 1706 N N . LEU A 1 208 ? -10.275 13.098 9.447 1.00 77.81 208 LEU A N 1
ATOM 1707 C CA . LEU A 1 208 ? -10.586 14.517 9.259 1.00 77.81 208 LEU A CA 1
ATOM 1708 C C . LEU A 1 208 ? -10.055 15.056 7.929 1.00 77.81 208 LEU A C 1
ATOM 1710 O O . LEU A 1 208 ? -10.778 15.764 7.228 1.00 77.81 208 LEU A O 1
ATOM 1714 N N . MET A 1 209 ? -8.839 14.666 7.535 1.00 75.94 209 MET A N 1
ATOM 1715 C CA . MET A 1 209 ? -8.265 14.978 6.222 1.00 75.94 209 MET A CA 1
ATOM 1716 C C . MET A 1 209 ? -9.174 14.463 5.104 1.00 75.94 209 MET A C 1
ATOM 1718 O O . MET A 1 209 ? -9.445 15.157 4.131 1.00 75.94 209 MET A O 1
ATOM 1722 N N . HIS A 1 210 ? -9.745 13.281 5.298 1.00 65.88 210 HIS A N 1
ATOM 1723 C CA . HIS A 1 210 ? -10.736 12.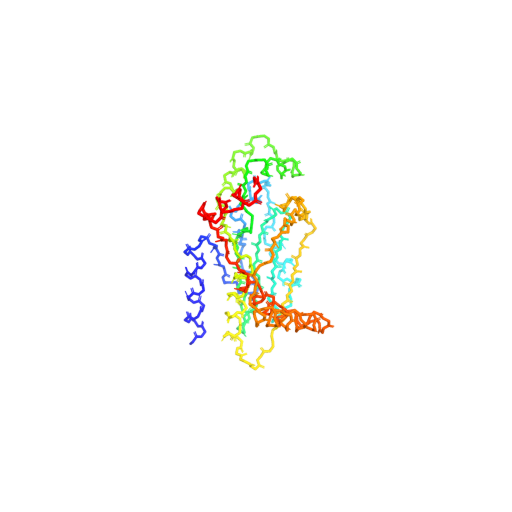696 4.414 1.00 65.88 210 HIS A CA 1
ATOM 1724 C C . HIS A 1 210 ? -11.974 13.545 4.199 1.00 65.88 210 HIS A C 1
ATOM 1726 O O . HIS A 1 210 ? -12.391 13.786 3.066 1.00 65.88 210 HIS A O 1
ATOM 1732 N N . GLN A 1 211 ? -12.581 13.974 5.300 1.00 75.69 211 GLN A N 1
ATOM 1733 C CA . GLN A 1 211 ? -13.766 14.819 5.269 1.00 75.69 211 GLN A CA 1
ATOM 1734 C C . GLN A 1 211 ? -13.444 16.181 4.653 1.00 75.69 211 GLN A C 1
ATOM 1736 O O . GLN A 1 211 ? -14.272 16.742 3.937 1.00 75.69 211 GLN A O 1
ATOM 1741 N N . PHE A 1 212 ? -12.233 16.687 4.890 1.00 73.44 212 PHE A N 1
ATOM 1742 C CA . PHE A 1 212 ? -11.732 17.918 4.296 1.00 73.44 212 PHE A CA 1
ATOM 1743 C C . PHE A 1 212 ? -11.587 17.798 2.770 1.00 73.44 212 PHE A C 1
ATOM 1745 O O . PHE A 1 212 ? -12.114 18.638 2.044 1.00 73.44 212 PHE A O 1
ATOM 1752 N N . LEU A 1 213 ? -10.953 16.731 2.273 1.00 65.88 213 LEU A N 1
ATOM 1753 C CA . LEU A 1 213 ? -10.758 16.483 0.838 1.00 65.88 213 LEU A CA 1
ATOM 1754 C C . LEU A 1 213 ? -12.063 16.139 0.103 1.00 65.88 213 LEU A C 1
ATOM 1756 O O . LEU A 1 213 ? -12.236 16.484 -1.062 1.00 65.88 213 LEU A O 1
ATOM 1760 N N . ALA A 1 214 ? -13.023 15.502 0.775 1.00 66.38 214 ALA A N 1
ATOM 1761 C CA . ALA A 1 214 ? -14.335 15.212 0.195 1.00 66.38 214 ALA A CA 1
ATOM 1762 C C . ALA A 1 214 ? -15.183 16.472 -0.066 1.00 66.38 214 ALA A C 1
ATOM 1764 O O . ALA A 1 214 ? -16.125 16.414 -0.854 1.00 66.38 214 ALA A O 1
ATOM 1765 N N . LYS A 1 215 ? -14.855 17.598 0.579 1.00 66.25 215 LYS A N 1
ATOM 1766 C CA . LYS A 1 215 ? -15.526 18.894 0.399 1.00 66.25 215 LYS A CA 1
ATOM 1767 C C . LYS A 1 215 ? -14.847 19.796 -0.640 1.00 66.25 215 LYS A C 1
ATOM 1769 O O . LYS A 1 215 ? -15.150 20.983 -0.693 1.00 66.25 215 LYS A O 1
ATOM 1774 N N . VAL A 1 216 ? -13.938 19.263 -1.461 1.00 57.00 216 VAL A N 1
ATOM 1775 C CA . VAL A 1 216 ? -13.329 20.016 -2.569 1.00 57.00 216 VAL A CA 1
ATOM 1776 C C . VAL A 1 216 ? -14.388 20.261 -3.662 1.00 57.00 216 VAL A C 1
ATOM 1778 O O . VAL A 1 216 ? -14.972 19.290 -4.155 1.00 57.00 216 VAL A O 1
ATOM 1781 N N . PRO A 1 217 ? -14.670 21.520 -4.054 1.00 50.25 217 PRO A N 1
ATOM 1782 C CA . PRO A 1 217 ? -15.641 21.821 -5.106 1.00 50.25 217 PRO A CA 1
ATOM 1783 C C . PRO A 1 217 ? -15.232 21.208 -6.456 1.00 50.25 217 PRO A C 1
ATOM 1785 O O . PRO A 1 217 ? -14.056 21.186 -6.813 1.00 50.25 217 PRO A O 1
ATOM 1788 N N . GLY A 1 218 ? -16.206 20.706 -7.224 1.00 42.97 218 GLY A N 1
ATOM 1789 C CA . GLY A 1 218 ? -15.957 20.106 -8.543 1.00 42.97 218 GLY A CA 1
ATOM 1790 C C . GLY A 1 218 ? -15.630 21.129 -9.649 1.00 42.97 218 GLY A C 1
ATOM 1791 O O . GLY A 1 218 ? -15.984 22.304 -9.524 1.00 42.97 218 GLY A O 1
ATOM 1792 N N . PRO A 1 219 ? -15.015 20.698 -10.772 1.00 40.16 219 PRO A N 1
ATOM 1793 C CA . PRO A 1 219 ? -14.709 21.574 -11.903 1.00 40.16 219 PRO A CA 1
ATOM 1794 C C . PRO A 1 219 ? -15.987 22.011 -12.634 1.00 40.16 219 PRO A C 1
ATOM 1796 O O . PRO A 1 219 ? -16.896 21.206 -12.853 1.00 40.16 219 PRO A O 1
ATOM 1799 N N . ARG A 1 220 ? -16.058 23.274 -13.075 1.00 51.72 220 ARG A N 1
ATOM 1800 C CA . ARG A 1 220 ? -17.102 23.746 -14.000 1.00 51.72 220 ARG A CA 1
ATOM 1801 C C . ARG A 1 220 ? -16.531 23.984 -15.391 1.00 51.72 220 ARG A C 1
ATOM 1803 O O . ARG A 1 220 ? -15.537 24.678 -15.559 1.00 51.72 220 ARG A O 1
ATOM 1810 N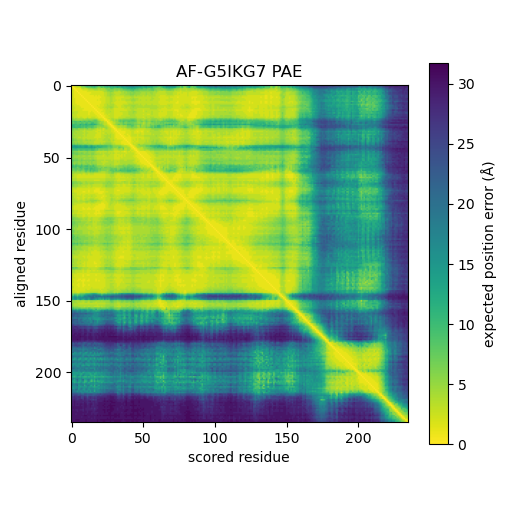 N . PHE A 1 221 ? -17.224 23.443 -16.388 1.00 39.81 221 PHE A N 1
ATOM 1811 C CA . PHE A 1 221 ? -17.036 23.794 -17.791 1.00 39.81 221 PHE A CA 1
ATOM 1812 C C . PHE A 1 221 ? -17.412 25.265 -18.015 1.00 39.81 221 PHE A C 1
ATOM 1814 O O . PHE A 1 221 ? -18.393 25.749 -17.439 1.00 39.81 221 PHE A O 1
ATOM 1821 N N . SER A 1 222 ? -16.639 25.973 -18.843 1.00 35.62 222 SER A N 1
ATOM 1822 C CA . SER A 1 222 ? -16.907 27.371 -19.182 1.00 35.62 222 SER A CA 1
ATOM 1823 C C . SER A 1 222 ? -18.301 27.510 -19.800 1.00 35.62 222 SER A C 1
ATOM 1825 O O . SER A 1 222 ? -18.701 26.738 -20.672 1.00 35.62 222 SER A O 1
ATOM 1827 N N . ASN A 1 223 ? -19.071 28.485 -19.313 1.00 39.84 223 ASN A N 1
ATOM 1828 C CA . ASN A 1 223 ? -20.378 28.818 -19.867 1.00 39.84 223 ASN A CA 1
ATOM 1829 C C . ASN A 1 223 ? -20.215 30.070 -20.751 1.00 39.84 223 ASN A C 1
ATOM 1831 O O . ASN A 1 223 ? -20.210 31.183 -20.216 1.00 39.84 223 ASN A O 1
ATOM 1835 N N . PRO A 1 224 ? -20.074 29.919 -22.082 1.00 47.50 224 PRO A N 1
ATOM 1836 C CA . PRO A 1 224 ? -19.672 31.002 -22.989 1.00 47.50 224 PRO A CA 1
ATOM 1837 C C . PRO A 1 224 ? -20.656 32.184 -23.046 1.00 47.50 224 PRO A C 1
ATOM 1839 O O . PRO A 1 224 ? -20.321 33.253 -23.548 1.00 47.50 224 PRO A O 1
ATOM 1842 N N . LEU A 1 225 ? -21.867 32.034 -22.498 1.00 48.62 225 LEU A N 1
ATOM 1843 C CA . LEU A 1 225 ? -22.873 33.096 -22.438 1.00 48.62 225 LEU A CA 1
ATOM 1844 C C . LEU A 1 225 ? -22.584 34.163 -21.366 1.0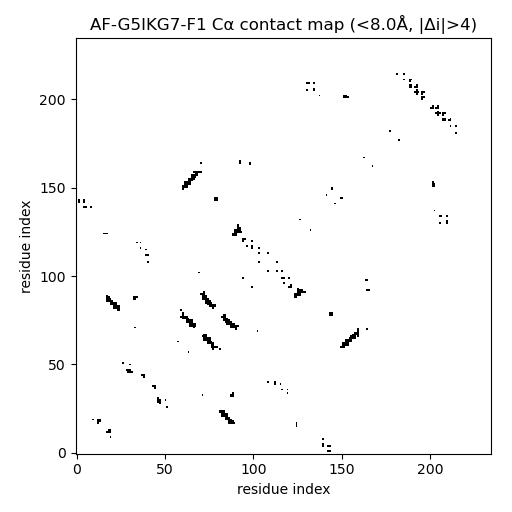0 48.62 225 LEU A C 1
ATOM 1846 O O . LEU A 1 225 ? -23.085 35.281 -21.484 1.00 48.62 225 LEU A O 1
ATOM 1850 N N . LYS A 1 226 ? -21.791 33.855 -20.325 1.00 48.88 226 LYS A N 1
ATOM 1851 C CA . LYS A 1 226 ? -21.423 34.841 -19.288 1.00 48.88 226 LYS A CA 1
ATOM 1852 C C . LYS A 1 226 ? -20.286 35.765 -19.736 1.00 48.88 226 LYS A C 1
ATOM 1854 O O . LYS A 1 226 ? -20.327 36.952 -19.417 1.00 48.88 226 LYS A O 1
ATOM 1859 N N . ASP A 1 227 ? -19.336 35.261 -20.520 1.00 45.75 227 ASP A N 1
ATOM 1860 C CA . ASP A 1 227 ? -18.161 36.034 -20.951 1.00 45.75 227 ASP A CA 1
ATOM 1861 C C . ASP A 1 227 ? -18.488 37.056 -22.047 1.00 45.75 227 ASP A C 1
ATOM 1863 O O . ASP A 1 227 ? -17.916 38.145 -22.074 1.00 45.75 227 ASP A O 1
ATOM 1867 N N . ALA A 1 228 ? -19.492 36.779 -22.884 1.00 47.28 228 ALA A N 1
ATOM 1868 C CA . ALA A 1 228 ? -19.960 37.720 -23.903 1.00 47.28 228 ALA A CA 1
ATOM 1869 C C . ALA A 1 228 ? -20.541 39.020 -23.312 1.00 47.28 228 ALA A C 1
ATOM 1871 O O . ALA A 1 228 ? -20.520 40.060 -23.966 1.00 47.28 228 ALA A O 1
ATOM 1872 N N . LYS A 1 229 ? -21.037 38.987 -22.067 1.00 43.00 229 LYS A N 1
ATOM 1873 C CA . LYS A 1 229 ? -21.624 40.166 -21.418 1.00 43.00 229 LYS A CA 1
ATOM 1874 C C . LYS A 1 229 ? -20.567 41.143 -20.893 1.00 43.00 229 LYS A C 1
ATOM 1876 O O . LYS A 1 229 ? -20.846 42.330 -20.821 1.00 43.00 229 LYS A O 1
ATOM 1881 N N . LYS A 1 230 ? -19.347 40.671 -20.597 1.00 43.31 230 LYS A N 1
ATOM 1882 C CA . LYS A 1 230 ? -18.241 41.528 -20.134 1.00 43.31 230 LYS A CA 1
ATOM 1883 C C . LYS A 1 230 ? -17.599 42.361 -21.252 1.00 43.31 230 LYS A C 1
ATOM 1885 O O . LYS A 1 230 ? -16.987 43.376 -20.950 1.00 43.31 230 LYS A O 1
ATOM 1890 N N . LEU A 1 231 ? -17.751 41.974 -22.524 1.00 43.06 231 LEU A N 1
ATOM 1891 C CA . LEU A 1 231 ? -17.225 42.748 -23.660 1.00 43.06 231 LEU A CA 1
ATOM 1892 C C . LEU A 1 231 ? -18.127 43.914 -24.101 1.00 43.06 231 LEU A C 1
ATOM 1894 O O . LEU A 1 231 ? -17.658 44.784 -24.827 1.00 43.06 231 LEU A O 1
ATOM 1898 N N . ALA A 1 232 ? -19.396 43.951 -23.684 1.00 44.50 232 ALA A N 1
ATOM 1899 C CA . ALA A 1 232 ? -20.344 44.980 -24.124 1.00 44.50 232 ALA A CA 1
ATOM 1900 C C . ALA A 1 232 ? -20.322 46.264 -23.273 1.00 44.50 232 ALA A C 1
ATOM 1902 O O . ALA A 1 232 ? -20.816 47.288 -23.730 1.00 44.50 232 ALA A O 1
ATOM 1903 N N . ASP A 1 233 ? -19.713 46.229 -22.083 1.00 45.94 233 ASP A N 1
ATOM 1904 C CA . ASP A 1 233 ? -19.614 47.386 -21.175 1.00 45.94 233 ASP A CA 1
ATOM 1905 C C . ASP A 1 233 ? -18.280 48.156 -21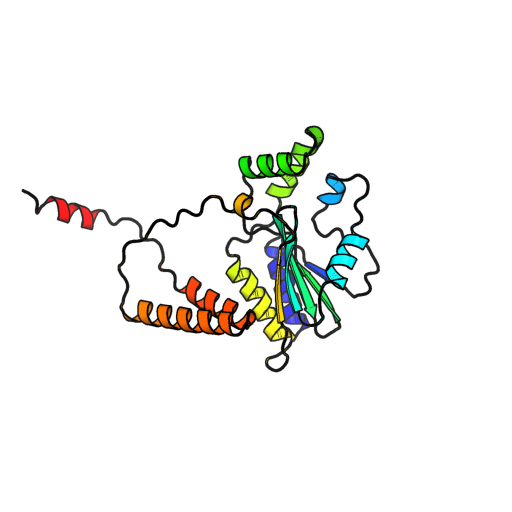.328 1.00 45.94 233 ASP A C 1
ATOM 1907 O O . ASP A 1 233 ? -17.938 49.012 -20.513 1.00 45.94 233 ASP A O 1
ATOM 1911 N N . CYS A 1 234 ? -17.507 47.857 -22.377 1.00 43.16 234 CYS A N 1
ATOM 1912 C CA . CYS A 1 234 ? -16.315 48.604 -22.789 1.00 43.16 234 CYS A CA 1
ATOM 1913 C C . CYS A 1 234 ? -16.444 49.066 -24.248 1.00 43.16 234 CYS A C 1
ATOM 1915 O O . CYS A 1 234 ? -15.622 48.704 -25.089 1.00 43.16 234 CYS A O 1
ATOM 1917 N N . VAL A 1 235 ? -17.483 49.851 -24.542 1.00 41.28 235 VAL A N 1
ATOM 1918 C CA . VAL A 1 235 ? -17.558 50.752 -25.707 1.00 41.28 235 VAL A CA 1
ATOM 1919 C C . VAL A 1 235 ? -18.195 52.063 -25.269 1.00 41.28 235 VAL A C 1
ATOM 1921 O O . VAL A 1 235 ? -19.251 52.000 -24.603 1.00 41.28 235 VAL A O 1
#

Organism: NCBI:txid742737